Protein AF-M5PY87-F1 (afdb_monomer_lite)

Foldseek 3Di:
DPDDPLVVVLLLLLLLLLVVCLPPVQQEQDQPRHQWFALDQWWIKGFPPVNLVVSCVSRVNDSVVSVVSCQVVVQWAADDPVRHRWDFFFKDSAPPGATDTTIIIIGTQCSHQVSCVPNVVDPTGDDGHRMATAPVCQVVQCNGRPPHDGRDPSRHDYHHDGGDPDPPPPPPPPDPDDDDDDDDD

Radius of gyration: 20.57 Å; chains: 1; bounding box: 44×67×68 Å

Organism: NCBI:txid1262666

Structure (mmCIF, N/CA/C/O backbone):
data_AF-M5PY87-F1
#
_entry.id   AF-M5PY87-F1
#
loop_
_atom_site.group_PDB
_atom_site.id
_atom_site.type_symbol
_atom_site.label_atom_id
_atom_site.label_alt_id
_atom_site.label_comp_id
_atom_site.label_asym_id
_atom_site.label_entity_id
_atom_site.label_seq_id
_atom_site.pdbx_PDB_ins_code
_atom_site.Cartn_x
_atom_site.Cartn_y
_atom_site.Cartn_z
_atom_site.occupancy
_atom_site.B_iso_or_equiv
_atom_site.auth_seq_id
_atom_site.auth_comp_id
_atom_site.auth_asym_id
_atom_site.auth_atom_id
_atom_site.pdbx_PDB_model_num
ATOM 1 N N . MET A 1 1 ? -0.964 18.762 22.350 1.00 43.84 1 MET A N 1
ATOM 2 C CA . MET A 1 1 ? -1.602 17.864 21.366 1.00 43.84 1 MET A CA 1
ATOM 3 C C . MET A 1 1 ? -1.927 16.570 22.094 1.00 43.84 1 MET A C 1
ATOM 5 O O . MET A 1 1 ? -1.008 16.054 22.725 1.00 43.84 1 MET A O 1
ATOM 9 N N . PRO A 1 2 ? -3.182 16.091 22.115 1.00 52.34 2 PRO A N 1
ATOM 10 C CA . PRO A 1 2 ? -3.462 14.752 22.627 1.00 52.34 2 PRO A CA 1
ATOM 11 C C . PRO A 1 2 ? -2.643 13.735 21.821 1.00 52.34 2 PRO A C 1
ATOM 13 O O . PRO A 1 2 ? -2.451 13.905 20.617 1.00 52.34 2 PRO A O 1
ATOM 16 N N . LEU A 1 3 ? -2.091 12.732 22.501 1.00 67.25 3 LEU A N 1
ATOM 17 C CA . LEU A 1 3 ? -1.321 11.671 21.862 1.00 67.25 3 LEU A CA 1
ATOM 18 C C . LEU A 1 3 ? -2.302 10.854 21.008 1.00 67.25 3 L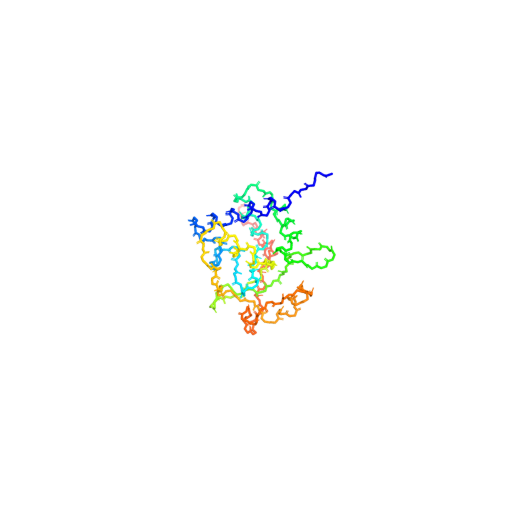EU A C 1
ATOM 20 O O . LEU A 1 3 ? -3.152 10.158 21.560 1.00 67.25 3 LEU A O 1
ATOM 24 N N . ASN A 1 4 ? -2.249 10.987 19.681 1.00 75.75 4 ASN A N 1
ATOM 25 C CA . ASN A 1 4 ? -3.074 10.158 18.806 1.00 75.75 4 ASN A CA 1
ATOM 26 C C . ASN A 1 4 ? -2.667 8.693 18.988 1.00 75.75 4 ASN A C 1
ATOM 28 O O . ASN A 1 4 ? -1.494 8.344 18.833 1.00 75.75 4 ASN A O 1
ATOM 32 N N . ASP A 1 5 ? -3.637 7.836 19.299 1.00 89.00 5 ASP A N 1
ATOM 33 C CA . ASP A 1 5 ? -3.420 6.395 19.328 1.00 89.00 5 ASP A CA 1
ATOM 34 C C . ASP A 1 5 ? -3.399 5.857 17.893 1.00 89.00 5 ASP A C 1
ATOM 36 O O . ASP A 1 5 ? -4.410 5.433 17.324 1.00 89.00 5 ASP A O 1
ATOM 40 N N . TYR A 1 6 ? -2.214 5.909 17.286 1.00 90.06 6 TYR A N 1
ATOM 41 C CA . TYR A 1 6 ? -1.989 5.398 15.938 1.00 90.06 6 TYR A CA 1
ATOM 42 C C . TYR A 1 6 ? -2.236 3.893 15.823 1.00 90.06 6 TYR A C 1
ATOM 44 O O . TYR A 1 6 ? -2.527 3.427 14.725 1.00 90.06 6 TYR A O 1
ATOM 52 N N . SER A 1 7 ? -2.172 3.138 16.923 1.00 89.75 7 SER A N 1
ATOM 53 C CA . SER A 1 7 ? -2.449 1.699 16.907 1.00 89.75 7 SER A CA 1
ATOM 54 C C . SER A 1 7 ? -3.944 1.450 16.728 1.00 89.75 7 SER A C 1
ATOM 56 O O . SER A 1 7 ? -4.335 0.679 15.853 1.00 89.75 7 SER A O 1
ATOM 58 N N . ALA A 1 8 ? -4.785 2.171 17.476 1.00 92.88 8 ALA A N 1
ATOM 59 C CA . ALA A 1 8 ? -6.239 2.100 17.331 1.00 92.88 8 ALA A CA 1
ATOM 60 C C . ALA A 1 8 ? -6.712 2.591 15.950 1.00 92.88 8 ALA A C 1
ATOM 62 O O . ALA A 1 8 ? -7.605 1.995 15.340 1.00 92.88 8 ALA A O 1
ATOM 63 N N . LEU A 1 9 ? -6.094 3.656 15.421 1.00 94.62 9 LEU A N 1
ATOM 64 C CA . LEU A 1 9 ? -6.374 4.131 14.062 1.00 94.62 9 LEU A CA 1
ATOM 65 C C . LEU A 1 9 ? -5.973 3.093 13.012 1.00 94.62 9 LEU A C 1
ATOM 67 O O . LEU A 1 9 ? -6.762 2.804 12.112 1.00 94.62 9 LEU A O 1
ATOM 71 N N . LEU A 1 10 ? -4.784 2.499 13.142 1.00 95.12 10 LEU A N 1
ATOM 72 C CA . LEU A 1 10 ? -4.315 1.464 12.227 1.00 95.12 10 LEU A CA 1
ATOM 73 C C . LEU A 1 10 ? -5.256 0.257 12.225 1.00 95.12 10 LEU A C 1
ATOM 75 O O . LEU A 1 10 ? -5.630 -0.224 11.157 1.00 95.12 10 LEU A O 1
ATOM 79 N N . GLU A 1 11 ? -5.697 -0.188 13.401 1.00 95.12 11 GLU A N 1
ATOM 80 C CA . GLU A 1 11 ? -6.642 -1.295 13.530 1.00 95.12 11 GLU A CA 1
ATOM 81 C C . GLU A 1 11 ? -7.974 -0.990 12.830 1.00 95.12 11 GLU A C 1
ATOM 83 O O . GLU A 1 11 ? -8.498 -1.816 12.075 1.00 95.12 11 GLU A O 1
ATOM 88 N N . ARG A 1 12 ? -8.507 0.224 13.018 1.00 95.69 12 ARG A N 1
ATOM 89 C CA . ARG A 1 12 ? -9.733 0.679 12.348 1.00 95.69 12 ARG A CA 1
ATOM 90 C C . ARG A 1 12 ? -9.576 0.700 10.827 1.00 95.69 12 ARG A C 1
ATOM 92 O O . ARG A 1 12 ? -10.489 0.259 10.128 1.00 95.69 12 ARG A O 1
ATOM 99 N N . LEU A 1 13 ? -8.429 1.156 10.317 1.00 96.06 13 LEU A N 1
ATOM 100 C CA . LEU A 1 13 ? -8.121 1.135 8.883 1.00 96.06 13 LEU A CA 1
ATOM 101 C C . LEU A 1 13 ? -8.061 -0.298 8.341 1.00 96.06 13 LEU A C 1
ATOM 103 O O . LEU A 1 13 ? -8.650 -0.580 7.299 1.00 96.06 13 LEU A O 1
ATOM 107 N N . GLN A 1 14 ? -7.410 -1.218 9.057 1.00 95.94 14 GLN A N 1
ATOM 108 C CA . GLN A 1 14 ? -7.329 -2.625 8.658 1.00 95.94 14 GLN A CA 1
ATOM 109 C C . GLN A 1 14 ? -8.707 -3.296 8.616 1.00 95.94 14 GLN A C 1
ATOM 111 O O . GLN A 1 14 ? -9.023 -3.993 7.651 1.00 95.94 14 GLN A O 1
ATOM 116 N N . ARG A 1 15 ? -9.553 -3.061 9.625 1.00 95.69 15 ARG A N 1
ATOM 117 C CA . ARG A 1 15 ? -10.925 -3.594 9.656 1.00 95.69 15 ARG A CA 1
ATOM 118 C C . ARG A 1 15 ? -11.759 -3.078 8.484 1.00 95.69 15 ARG A C 1
ATOM 120 O O . ARG A 1 15 ? -12.415 -3.870 7.812 1.00 95.69 15 ARG A O 1
ATOM 127 N N . ALA A 1 16 ? -11.708 -1.773 8.217 1.00 94.19 16 ALA A N 1
ATOM 128 C CA . ALA A 1 16 ? -12.454 -1.164 7.119 1.00 94.19 16 ALA A CA 1
ATOM 129 C C . ALA A 1 16 ? -11.986 -1.671 5.749 1.00 94.19 16 ALA A C 1
ATOM 131 O O . ALA A 1 16 ? -12.813 -1.999 4.902 1.00 94.19 16 ALA A O 1
ATOM 132 N N . LEU A 1 17 ? -10.671 -1.810 5.557 1.00 94.50 17 LEU A N 1
ATOM 133 C CA . LEU A 1 17 ? -10.091 -2.389 4.347 1.00 94.50 17 LEU A CA 1
ATOM 134 C C . LEU A 1 17 ? -10.585 -3.821 4.115 1.00 94.50 17 LEU A C 1
ATOM 136 O O . LEU A 1 17 ? -10.977 -4.160 2.999 1.00 94.50 17 LEU A O 1
ATOM 140 N N . ALA A 1 18 ? -10.583 -4.657 5.156 1.00 93.38 18 ALA A N 1
ATOM 141 C CA . ALA A 1 18 ? -11.038 -6.038 5.043 1.00 93.38 18 ALA A CA 1
ATOM 142 C C . ALA A 1 18 ? -12.535 -6.133 4.720 1.00 93.38 18 ALA A C 1
ATOM 144 O O . ALA A 1 18 ? -12.914 -6.892 3.831 1.00 93.38 18 ALA A O 1
ATOM 145 N N . LEU A 1 19 ? -13.363 -5.319 5.383 1.00 92.00 19 LEU A N 1
ATOM 146 C CA . LEU A 1 19 ? -14.801 -5.241 5.125 1.00 92.00 19 LEU A CA 1
ATOM 147 C C . LEU A 1 19 ? -15.094 -4.799 3.683 1.00 92.00 19 LEU A C 1
ATOM 149 O O . LEU A 1 19 ? -15.888 -5.429 2.992 1.00 92.00 19 LEU A O 1
ATOM 153 N N . ALA A 1 20 ? -14.439 -3.735 3.214 1.00 90.25 20 ALA A N 1
ATOM 154 C CA . ALA A 1 20 ? -14.632 -3.221 1.859 1.00 90.25 20 ALA A CA 1
ATOM 155 C C . ALA A 1 20 ? -14.205 -4.240 0.795 1.00 90.25 20 ALA A C 1
ATOM 157 O O . ALA A 1 20 ? -14.865 -4.400 -0.234 1.00 90.25 20 ALA A O 1
ATOM 158 N N . PHE A 1 21 ? -13.113 -4.962 1.056 1.00 90.06 21 PHE A N 1
ATOM 159 C CA . PHE A 1 21 ? -12.670 -6.030 0.174 1.00 90.06 21 PHE A CA 1
ATOM 160 C C . PHE A 1 21 ? -13.683 -7.182 0.106 1.00 90.06 21 PHE A C 1
ATOM 162 O 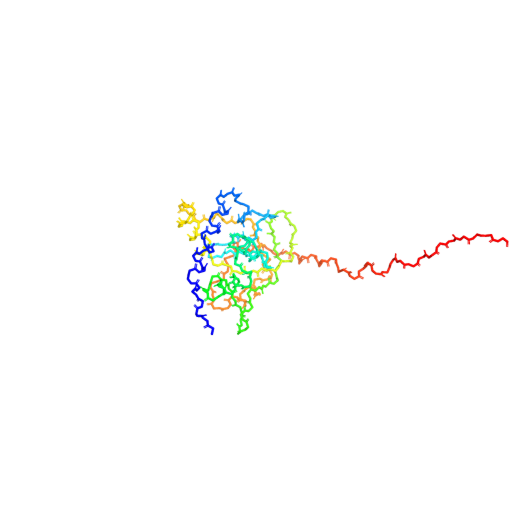O . PHE A 1 21 ? -13.931 -7.683 -0.987 1.00 90.06 21 PHE A O 1
ATOM 169 N N . ASP A 1 22 ? -14.281 -7.579 1.229 1.00 88.00 22 ASP A N 1
ATOM 170 C CA . ASP A 1 22 ? -15.299 -8.638 1.265 1.00 88.00 22 ASP A CA 1
ATOM 171 C C . ASP A 1 22 ? -16.587 -8.233 0.523 1.00 88.00 22 ASP A C 1
ATOM 173 O O . ASP A 1 22 ? -17.190 -9.040 -0.180 1.00 88.00 22 ASP A O 1
ATOM 177 N N . GLN A 1 23 ? -16.970 -6.954 0.602 1.00 86.12 23 GLN A N 1
ATOM 178 C CA . GLN A 1 23 ? -18.196 -6.442 -0.020 1.00 86.12 23 GLN A CA 1
ATOM 179 C C . GLN A 1 23 ? -18.129 -6.333 -1.550 1.00 86.12 23 GLN A C 1
ATOM 181 O O . GLN A 1 23 ? -19.086 -6.706 -2.225 1.00 86.12 23 GLN A O 1
ATOM 186 N N . SER A 1 24 ? -17.043 -5.792 -2.115 1.00 78.81 24 SER A N 1
ATOM 187 C CA . SER A 1 24 ? -16.952 -5.538 -3.568 1.00 78.81 24 SER A CA 1
ATOM 188 C C . SER A 1 24 ? -15.744 -6.191 -4.236 1.00 78.81 24 SER A C 1
ATOM 190 O O . SER A 1 24 ? -15.762 -6.491 -5.436 1.00 78.81 24 SER A O 1
ATOM 192 N N . GLY A 1 25 ? -14.662 -6.402 -3.483 1.00 74.44 25 GLY A N 1
ATOM 193 C CA . GLY A 1 25 ? -13.364 -6.825 -4.003 1.00 74.44 25 GLY A CA 1
ATOM 194 C C . GLY A 1 25 ? -12.741 -5.845 -5.005 1.00 74.44 25 GLY A C 1
ATOM 195 O O . GLY A 1 25 ? -11.746 -6.190 -5.637 1.00 74.44 25 GLY A O 1
ATOM 196 N N . GLU A 1 26 ? -13.316 -4.653 -5.191 1.00 76.62 26 GLU A N 1
ATOM 197 C CA . GLU A 1 26 ? -12.839 -3.648 -6.151 1.00 76.62 26 GLU A CA 1
ATOM 198 C C . GLU A 1 26 ? -11.730 -2.776 -5.581 1.00 76.62 26 GLU A C 1
ATOM 200 O O . GLU A 1 26 ? -10.953 -2.204 -6.340 1.00 76.62 26 GLU A O 1
ATOM 205 N N . PHE A 1 27 ? -11.607 -2.734 -4.257 1.00 81.88 27 PHE A N 1
ATOM 206 C CA . PHE A 1 27 ? -10.651 -1.886 -3.559 1.00 81.88 27 PHE A CA 1
ATOM 207 C C . PHE A 1 27 ? -9.183 -2.320 -3.754 1.00 81.88 27 PHE A C 1
ATOM 209 O O . PHE A 1 27 ? -8.286 -1.479 -3.775 1.00 81.88 27 PHE A O 1
ATOM 216 N N . LEU A 1 28 ? -8.922 -3.621 -3.961 1.00 88.56 28 LEU A N 1
ATOM 217 C CA . LEU A 1 28 ? -7.570 -4.190 -4.049 1.00 88.56 28 LEU A CA 1
ATOM 218 C C . LEU A 1 28 ? -7.395 -5.105 -5.270 1.00 88.56 28 LEU A C 1
ATOM 220 O O . LEU A 1 28 ? -8.246 -5.941 -5.563 1.00 88.56 28 LEU A O 1
ATOM 224 N N . ASN A 1 29 ? -6.223 -5.031 -5.905 1.00 86.25 29 ASN A N 1
ATOM 225 C CA . ASN A 1 29 ? -5.723 -5.969 -6.921 1.00 86.25 29 ASN A CA 1
ATOM 226 C C . ASN A 1 29 ? -6.558 -6.140 -8.205 1.00 86.25 29 ASN A C 1
ATOM 228 O O . ASN A 1 29 ? -6.291 -7.077 -8.959 1.00 86.25 29 ASN A O 1
ATOM 232 N N . ARG A 1 30 ? -7.497 -5.242 -8.523 1.00 84.69 30 ARG A N 1
ATOM 233 C CA . ARG A 1 30 ? -8.178 -5.192 -9.830 1.00 84.69 30 ARG A CA 1
ATOM 234 C C . ARG A 1 30 ? -7.651 -4.046 -10.695 1.00 84.69 30 ARG A C 1
ATOM 236 O O . ARG A 1 30 ? -7.986 -2.883 -10.450 1.00 84.69 30 ARG A O 1
ATOM 243 N N . PRO A 1 31 ? -6.809 -4.334 -11.705 1.00 77.12 31 PRO A N 1
ATOM 244 C CA . PRO A 1 31 ? -6.319 -3.325 -12.634 1.00 77.12 31 PRO A CA 1
ATOM 245 C C . PRO A 1 31 ? -7.421 -2.442 -13.217 1.00 77.12 31 PRO A C 1
ATOM 247 O O . PRO A 1 31 ? -8.398 -2.940 -13.765 1.00 77.12 31 PRO A O 1
ATOM 250 N N . GLY A 1 32 ? -7.234 -1.124 -13.136 1.00 74.25 32 GLY A N 1
ATOM 251 C CA . GLY A 1 32 ? -8.165 -0.142 -13.696 1.00 74.25 32 GLY A CA 1
ATOM 252 C C . GLY A 1 32 ? -9.331 0.260 -12.786 1.00 74.25 32 GLY A C 1
ATOM 253 O O . GLY A 1 32 ? -9.974 1.255 -13.103 1.00 74.25 32 GLY A O 1
ATOM 254 N N . SER A 1 33 ? -9.568 -0.438 -11.669 1.00 79.38 33 SER A N 1
ATOM 255 C CA . SER A 1 33 ? -10.604 -0.073 -10.684 1.00 79.38 33 SER A CA 1
ATOM 256 C C . SER A 1 33 ? -10.077 0.075 -9.254 1.00 79.38 33 SER A C 1
ATOM 258 O O . SER A 1 33 ? -10.612 0.874 -8.498 1.00 79.38 33 SER A O 1
ATOM 260 N N . SER A 1 34 ? -9.034 -0.670 -8.872 1.00 89.00 34 SER A N 1
ATOM 261 C CA . SER A 1 34 ? -8.457 -0.602 -7.525 1.00 89.00 34 SER A CA 1
ATOM 262 C C . SER A 1 34 ? -7.488 0.560 -7.345 1.00 89.00 34 SER A C 1
ATOM 264 O O . SER A 1 34 ? -6.823 0.991 -8.288 1.00 89.00 34 SER A O 1
ATOM 266 N N . SER A 1 35 ? -7.338 1.001 -6.098 1.00 91.75 35 SER A N 1
ATOM 267 C CA . SER A 1 35 ? -6.358 2.012 -5.700 1.00 91.75 35 SER A CA 1
ATOM 268 C C . SER A 1 35 ? -5.080 1.421 -5.096 1.00 91.75 35 SER A C 1
ATOM 270 O O . SER A 1 35 ? -4.108 2.154 -4.924 1.00 91.75 35 SER A O 1
ATOM 272 N N . ALA A 1 36 ? -5.018 0.106 -4.845 1.00 94.38 36 ALA A N 1
ATOM 273 C CA . ALA A 1 36 ? -3.783 -0.580 -4.461 1.00 94.38 36 ALA A CA 1
ATOM 274 C C . ALA A 1 36 ? -3.609 -1.959 -5.119 1.00 94.38 36 ALA A C 1
ATOM 276 O O . ALA A 1 36 ? -4.566 -2.719 -5.296 1.00 94.38 36 ALA A O 1
ATOM 277 N N . PHE A 1 37 ? -2.358 -2.290 -5.450 1.00 94.50 37 PHE A N 1
ATOM 278 C CA . PHE A 1 37 ? -1.987 -3.486 -6.208 1.00 94.50 37 PHE A CA 1
ATOM 279 C C . PHE A 1 37 ? -0.796 -4.201 -5.596 1.00 94.50 37 PHE A C 1
ATOM 281 O O . PHE A 1 37 ? 0.267 -3.611 -5.442 1.00 94.50 37 PHE A O 1
ATOM 288 N N . LYS A 1 38 ? -0.921 -5.494 -5.320 1.00 94.62 38 LYS A N 1
ATOM 289 C CA . LYS A 1 38 ? 0.204 -6.311 -4.880 1.00 94.62 38 LYS A CA 1
ATOM 290 C C . LYS A 1 38 ? 1.188 -6.489 -6.027 1.00 94.62 38 LYS A C 1
ATOM 292 O O . LYS A 1 38 ? 0.816 -7.043 -7.066 1.00 94.62 38 LYS A O 1
ATOM 297 N N . ILE A 1 39 ? 2.417 -6.026 -5.838 1.00 92.31 39 ILE A N 1
ATOM 298 C CA . ILE A 1 39 ? 3.470 -6.094 -6.861 1.00 92.31 39 ILE A CA 1
ATOM 299 C C . ILE A 1 39 ? 4.490 -7.191 -6.550 1.00 92.31 39 ILE A C 1
ATOM 301 O O . ILE A 1 39 ? 4.977 -7.843 -7.469 1.00 92.31 39 ILE A O 1
ATOM 305 N N . ASP A 1 40 ? 4.721 -7.478 -5.269 1.00 91.12 40 ASP A N 1
ATOM 306 C CA . ASP A 1 40 ? 5.572 -8.570 -4.794 1.00 91.12 40 ASP A CA 1
ATOM 307 C C . ASP A 1 40 ? 5.081 -9.091 -3.421 1.00 91.12 40 ASP A C 1
ATOM 309 O O . ASP A 1 40 ? 4.017 -8.675 -2.946 1.00 91.12 40 ASP A O 1
ATOM 313 N N . PRO A 1 41 ? 5.769 -10.067 -2.798 1.00 90.00 41 PRO A N 1
ATOM 314 C CA . PRO A 1 41 ? 5.379 -10.578 -1.486 1.00 90.00 41 PRO A CA 1
ATOM 315 C C . PRO A 1 41 ? 5.403 -9.553 -0.343 1.00 90.00 41 PRO A C 1
ATOM 317 O O . PRO A 1 41 ? 4.654 -9.745 0.614 1.00 90.00 41 PRO A O 1
ATOM 320 N N . ASP A 1 42 ? 6.205 -8.491 -0.445 1.00 91.25 42 ASP A N 1
ATOM 321 C CA . ASP A 1 42 ? 6.488 -7.542 0.638 1.00 91.25 42 ASP A CA 1
ATOM 322 C C . ASP A 1 42 ? 5.764 -6.198 0.460 1.00 91.25 42 ASP A C 1
ATOM 324 O O . ASP A 1 42 ? 5.548 -5.472 1.434 1.00 91.25 42 ASP A O 1
ATOM 328 N N . PHE A 1 43 ? 5.325 -5.876 -0.760 1.00 93.69 43 PHE A N 1
ATOM 329 C CA . PHE A 1 43 ? 4.790 -4.574 -1.127 1.00 93.69 43 PHE A CA 1
ATOM 330 C C . PHE A 1 43 ? 3.516 -4.622 -1.972 1.00 93.69 43 PHE A C 1
ATOM 332 O O . PHE A 1 43 ? 3.340 -5.391 -2.925 1.00 93.69 43 PHE A O 1
ATOM 339 N N . TYR A 1 44 ? 2.659 -3.655 -1.661 1.00 95.62 44 TYR A N 1
ATOM 340 C CA . TYR A 1 44 ? 1.612 -3.147 -2.525 1.00 95.62 44 TYR A CA 1
ATOM 341 C C . TYR A 1 44 ? 2.022 -1.778 -3.072 1.00 95.62 44 TYR A C 1
ATOM 343 O O . TYR A 1 44 ? 2.611 -0.952 -2.376 1.00 95.62 44 TYR A O 1
ATOM 351 N N . LEU A 1 45 ? 1.659 -1.522 -4.321 1.00 95.12 45 LEU A N 1
ATOM 352 C CA . LEU A 1 45 ? 1.709 -0.215 -4.949 1.00 95.12 45 LEU A CA 1
ATOM 353 C C . LEU A 1 45 ? 0.361 0.476 -4.736 1.00 95.12 45 LEU A C 1
ATOM 355 O O . LEU A 1 45 ? -0.644 0.030 -5.289 1.00 95.12 45 LEU A O 1
ATOM 359 N N . ALA A 1 46 ? 0.336 1.539 -3.939 1.00 96.25 46 ALA A N 1
ATOM 360 C CA . ALA A 1 46 ? -0.854 2.349 -3.693 1.00 96.25 46 ALA A CA 1
ATOM 361 C C . ALA A 1 46 ? -0.839 3.592 -4.589 1.00 96.25 46 ALA A C 1
ATOM 363 O O . ALA A 1 46 ? 0.174 4.286 -4.652 1.00 96.25 46 ALA A O 1
ATOM 364 N N . ILE A 1 47 ? -1.945 3.896 -5.266 1.00 95.00 47 ILE A N 1
ATOM 365 C CA . ILE A 1 47 ? -2.119 5.145 -6.015 1.00 95.00 47 ILE A CA 1
ATOM 366 C C . ILE A 1 47 ? -2.454 6.251 -5.013 1.00 95.00 47 ILE A C 1
ATOM 368 O O . ILE A 1 47 ? -3.450 6.160 -4.299 1.00 95.00 47 ILE A O 1
ATOM 372 N N . LEU A 1 48 ? -1.636 7.300 -4.964 1.00 94.44 48 LEU A N 1
ATOM 373 C CA . LEU A 1 48 ? -1.815 8.428 -4.048 1.00 94.44 48 LEU A CA 1
ATOM 374 C C . LEU A 1 48 ? -2.266 9.683 -4.815 1.00 94.44 48 LEU A C 1
ATOM 376 O O . LEU A 1 48 ? -1.748 9.928 -5.906 1.00 94.44 48 LEU A O 1
ATOM 380 N N . PRO A 1 49 ? -3.198 10.488 -4.265 1.00 94.50 49 PRO A N 1
ATOM 381 C CA . PRO A 1 49 ? -3.825 10.359 -2.939 1.00 94.50 49 PRO A CA 1
ATOM 382 C C . PRO A 1 49 ? -5.015 9.380 -2.866 1.00 94.50 49 PRO A C 1
ATOM 384 O O . PRO A 1 49 ? -5.452 9.069 -1.761 1.00 94.50 49 PRO A O 1
ATOM 387 N N . GLN A 1 50 ? -5.493 8.853 -4.002 1.00 94.25 50 GLN A N 1
ATOM 388 C CA . GLN A 1 50 ? -6.732 8.061 -4.113 1.00 94.25 50 GLN A CA 1
ATOM 389 C C . GLN A 1 50 ? -6.895 6.978 -3.034 1.00 94.25 50 GLN A C 1
ATOM 391 O O . GLN A 1 50 ? -7.945 6.875 -2.415 1.00 94.25 50 GLN A O 1
ATOM 396 N N . PHE A 1 51 ? -5.857 6.187 -2.759 1.00 95.38 51 PHE A N 1
ATOM 397 C CA . PHE A 1 51 ? -5.922 5.124 -1.754 1.00 95.38 51 PHE A CA 1
ATOM 398 C C . PHE A 1 51 ? -6.250 5.645 -0.343 1.00 95.38 51 PHE A C 1
ATOM 400 O O . PHE A 1 51 ? -7.006 5.017 0.399 1.00 95.38 51 PHE A O 1
ATOM 407 N N . ALA A 1 52 ? -5.689 6.796 0.038 1.00 95.88 52 ALA A N 1
ATOM 408 C CA . ALA A 1 52 ? -5.971 7.417 1.329 1.00 95.88 52 ALA A CA 1
ATOM 409 C C . ALA A 1 52 ? -7.381 8.024 1.365 1.00 95.88 52 ALA A C 1
ATOM 411 O O . ALA A 1 52 ? -8.045 7.953 2.397 1.00 95.88 52 ALA A O 1
ATOM 412 N N . GLU A 1 53 ? -7.849 8.576 0.244 1.00 95.75 53 GLU A N 1
ATOM 413 C CA . GLU A 1 53 ? -9.212 9.098 0.090 1.00 95.75 53 GLU A CA 1
ATOM 414 C C . GLU A 1 53 ? -10.262 7.986 0.189 1.00 95.75 53 GLU A C 1
ATOM 416 O O . GLU A 1 53 ? -11.258 8.139 0.893 1.00 95.75 53 GLU A O 1
ATOM 421 N N . ASP A 1 54 ? -10.009 6.835 -0.427 1.00 94.00 54 ASP A N 1
ATOM 422 C CA . ASP A 1 54 ? -10.894 5.677 -0.344 1.00 94.00 54 ASP A CA 1
ATOM 423 C C . ASP A 1 54 ? -10.975 5.136 1.096 1.00 94.00 54 ASP A C 1
ATOM 425 O O . ASP A 1 54 ? -12.062 4.897 1.620 1.00 94.00 54 ASP A O 1
ATOM 429 N N . LEU A 1 55 ? -9.835 4.983 1.787 1.00 94.12 55 LEU A N 1
ATOM 430 C CA . LEU A 1 55 ? -9.826 4.579 3.201 1.00 94.12 55 LEU A CA 1
ATOM 431 C C . LEU A 1 55 ? -10.495 5.618 4.103 1.00 94.12 55 LEU A C 1
ATOM 433 O O . LEU A 1 55 ? -11.168 5.253 5.070 1.00 94.12 55 LEU A O 1
ATOM 437 N N . SER A 1 56 ? -10.319 6.900 3.789 1.00 95.88 56 SER A N 1
ATOM 438 C CA . SER A 1 56 ? -11.006 8.002 4.457 1.00 95.88 56 SER A CA 1
ATOM 439 C C . SER A 1 56 ? -12.517 7.858 4.316 1.00 95.88 56 SER A C 1
ATOM 441 O O . SER A 1 56 ? -13.222 7.847 5.323 1.00 95.88 56 SER A O 1
ATOM 443 N N . PHE A 1 57 ? -13.015 7.612 3.102 1.00 93.75 57 PHE A N 1
ATOM 444 C CA . PHE A 1 57 ? -14.434 7.376 2.847 1.00 93.75 57 PHE A CA 1
ATOM 445 C C . PHE A 1 57 ? -14.975 6.167 3.626 1.00 93.75 57 PHE A C 1
ATOM 447 O O . PHE A 1 57 ? -16.040 6.247 4.236 1.00 93.75 57 PHE A O 1
ATOM 454 N N . LEU A 1 58 ? -14.220 5.066 3.670 1.00 92.19 58 LEU A N 1
ATOM 455 C CA . LEU A 1 58 ? -14.618 3.842 4.373 1.00 92.19 58 LEU A CA 1
ATOM 456 C C . LEU A 1 58 ? -14.624 3.987 5.900 1.00 92.19 58 LEU A C 1
ATOM 458 O O . LEU A 1 58 ? -15.393 3.315 6.586 1.00 92.19 58 LEU A O 1
ATOM 462 N N . THR A 1 59 ? -13.746 4.824 6.450 1.00 93.69 59 THR A N 1
ATOM 463 C CA . THR A 1 59 ? -13.576 4.952 7.902 1.00 93.69 59 THR A CA 1
ATOM 464 C C . THR A 1 59 ? -14.193 6.209 8.488 1.00 93.69 59 THR A C 1
ATOM 466 O O . THR A 1 59 ? -14.435 6.226 9.691 1.00 93.69 59 THR A O 1
ATOM 469 N N . GLY A 1 60 ? -14.430 7.255 7.700 1.00 94.00 60 GLY A N 1
ATOM 470 C CA . GLY A 1 60 ? -14.737 8.602 8.182 1.00 94.00 60 GLY A CA 1
ATOM 471 C C . GLY A 1 60 ? -13.545 9.321 8.834 1.00 94.00 60 GLY A C 1
ATOM 472 O O . GLY A 1 60 ? -13.754 10.272 9.585 1.00 94.00 60 GLY A O 1
ATOM 473 N N . ILE A 1 61 ? -12.311 8.851 8.619 1.00 95.12 61 ILE A N 1
ATOM 474 C CA . ILE A 1 61 ? -11.071 9.498 9.082 1.00 95.12 61 ILE A CA 1
ATOM 475 C C . ILE A 1 61 ? -10.535 10.374 7.950 1.00 95.12 61 ILE A C 1
ATOM 477 O O . ILE A 1 61 ? -10.496 9.918 6.820 1.00 95.12 61 ILE A O 1
ATOM 481 N N . LEU A 1 62 ? -10.061 11.589 8.234 1.00 95.62 62 LEU A N 1
ATOM 482 C CA . LEU A 1 62 ? -9.475 12.467 7.212 1.00 95.62 62 LEU A CA 1
ATOM 483 C C . LEU A 1 62 ? -8.309 11.793 6.465 1.00 95.62 62 LEU A C 1
ATOM 485 O O . LEU A 1 62 ? -7.475 11.124 7.079 1.00 95.62 62 LEU A O 1
ATOM 489 N N . ALA A 1 63 ? -8.221 12.000 5.148 1.00 95.44 63 ALA A N 1
ATOM 490 C CA . ALA A 1 63 ? -7.215 11.361 4.293 1.00 95.44 63 ALA A CA 1
ATOM 491 C C . ALA A 1 63 ? -5.774 11.722 4.705 1.00 95.44 63 ALA A C 1
ATOM 493 O O . ALA A 1 63 ? -4.864 10.890 4.612 1.00 95.44 63 ALA A O 1
ATOM 494 N N . GLU A 1 64 ? -5.564 12.930 5.230 1.00 94.12 64 GLU A N 1
ATOM 495 C CA . GLU A 1 64 ? -4.290 13.367 5.799 1.00 94.12 64 GLU A CA 1
ATOM 496 C C . GLU A 1 64 ? -3.926 12.529 7.028 1.00 94.12 64 GLU A C 1
ATOM 498 O O . GLU A 1 64 ? -2.803 12.040 7.125 1.00 94.12 64 GLU A O 1
ATOM 503 N N . THR A 1 65 ? -4.887 12.285 7.925 1.00 94.81 65 THR A N 1
ATOM 504 C CA . THR A 1 65 ? -4.699 11.444 9.117 1.00 94.81 65 THR A CA 1
ATOM 505 C C . THR A 1 65 ? -4.475 9.979 8.747 1.00 94.81 65 THR A C 1
ATOM 507 O O . THR A 1 65 ? -3.670 9.305 9.390 1.00 94.81 65 THR A O 1
ATOM 510 N N . VAL A 1 66 ? -5.133 9.472 7.697 1.00 96.12 66 VAL A N 1
ATOM 511 C CA . VAL A 1 66 ? -4.855 8.132 7.151 1.00 96.12 66 VAL A CA 1
ATOM 512 C C . VAL A 1 66 ? -3.404 8.048 6.683 1.00 96.12 66 VAL A C 1
ATOM 514 O O . VAL A 1 66 ? -2.669 7.152 7.099 1.00 96.12 66 VAL A O 1
ATOM 517 N N . THR A 1 67 ? -2.977 9.004 5.858 1.00 95.56 67 THR A N 1
ATOM 518 C CA . THR A 1 67 ? -1.611 9.054 5.322 1.00 95.56 67 THR A CA 1
ATOM 519 C C . THR A 1 67 ? -0.585 9.160 6.448 1.00 95.56 67 THR A C 1
ATOM 521 O O . THR A 1 67 ? 0.362 8.376 6.492 1.00 95.56 67 THR A O 1
ATOM 524 N N . GLU A 1 68 ? -0.799 10.073 7.395 1.00 94.44 68 GLU A N 1
ATOM 525 C CA . GLU A 1 68 ? 0.048 10.254 8.572 1.00 94.44 68 GLU A CA 1
ATOM 526 C C . GLU A 1 68 ? 0.142 8.968 9.401 1.00 94.44 68 GLU A C 1
ATOM 528 O O . GLU A 1 68 ? 1.246 8.534 9.731 1.00 94.44 68 GLU A O 1
ATOM 533 N N . THR A 1 69 ? -0.988 8.308 9.672 1.00 95.19 69 THR A N 1
ATOM 534 C CA . THR A 1 69 ? -1.026 7.041 10.420 1.00 95.19 69 THR A CA 1
ATOM 535 C C . THR A 1 69 ? -0.206 5.969 9.714 1.00 95.19 69 THR A C 1
ATOM 537 O O . THR A 1 69 ? 0.629 5.317 10.343 1.00 95.19 69 THR A O 1
ATOM 540 N N . LEU A 1 70 ? -0.390 5.792 8.403 1.00 95.94 70 LEU A N 1
ATOM 541 C CA . LEU A 1 70 ? 0.347 4.793 7.629 1.00 95.94 70 LEU A CA 1
ATOM 542 C C . LEU A 1 70 ? 1.852 5.093 7.584 1.00 95.94 70 LEU A C 1
ATOM 544 O O . LEU A 1 70 ? 2.659 4.169 7.672 1.00 95.94 70 LEU A O 1
ATOM 548 N N . VAL A 1 71 ? 2.242 6.366 7.496 1.00 94.56 71 VAL A N 1
ATOM 549 C CA . VAL A 1 71 ? 3.649 6.791 7.535 1.00 94.56 71 VAL A CA 1
ATOM 550 C C . VAL A 1 71 ? 4.267 6.552 8.914 1.00 94.56 71 VAL A C 1
ATOM 552 O O . VAL A 1 71 ? 5.331 5.940 9.013 1.00 94.56 71 VAL A O 1
ATOM 555 N N . LEU A 1 72 ? 3.612 7.004 9.985 1.00 93.25 72 LEU A N 1
ATOM 556 C CA . LEU A 1 72 ? 4.137 6.930 11.353 1.00 93.25 72 LEU A CA 1
ATOM 557 C C . LEU A 1 72 ? 4.229 5.501 11.881 1.00 93.25 72 LEU A C 1
ATOM 559 O O . LEU A 1 72 ? 5.137 5.189 12.647 1.00 93.25 72 LEU A O 1
ATOM 563 N N . THR A 1 73 ? 3.328 4.626 11.440 1.00 93.00 73 THR A N 1
ATOM 564 C CA . THR A 1 73 ? 3.357 3.194 11.770 1.00 93.00 73 THR A CA 1
ATOM 565 C C . THR A 1 73 ? 4.280 2.383 10.854 1.00 93.00 73 THR A C 1
ATOM 567 O O . THR A 1 73 ? 4.407 1.175 11.026 1.00 93.00 73 THR A O 1
ATOM 570 N N . GLY A 1 74 ? 4.931 3.022 9.874 1.00 92.06 74 GLY A N 1
ATOM 571 C CA . GLY A 1 74 ? 5.861 2.372 8.947 1.00 92.06 74 GLY A CA 1
ATOM 572 C C . GLY A 1 74 ? 5.200 1.529 7.852 1.00 92.06 74 GLY A C 1
ATOM 573 O O . GLY A 1 74 ? 5.908 0.887 7.075 1.00 92.06 74 GLY A O 1
ATOM 574 N N . ASN A 1 75 ? 3.869 1.553 7.750 1.00 95.19 75 ASN A N 1
ATOM 575 C CA . ASN A 1 75 ? 3.117 0.808 6.742 1.00 95.19 75 ASN A CA 1
ATOM 576 C C . ASN A 1 75 ? 3.193 1.449 5.353 1.00 95.19 75 ASN A C 1
ATOM 578 O O . ASN A 1 75 ? 3.095 0.729 4.366 1.00 95.19 75 ASN A O 1
ATOM 582 N N . LEU A 1 76 ? 3.424 2.760 5.257 1.00 95.12 76 LEU A N 1
ATOM 583 C CA . LEU A 1 76 ? 3.721 3.462 4.007 1.00 95.12 76 LEU A CA 1
ATOM 584 C C . LEU A 1 76 ? 5.190 3.899 3.989 1.00 95.12 76 LEU A C 1
ATOM 586 O O . LEU A 1 76 ? 5.690 4.500 4.943 1.00 95.12 76 LEU A O 1
ATOM 590 N N . ALA A 1 77 ? 5.904 3.575 2.912 1.00 93.38 77 ALA A N 1
ATOM 591 C CA . ALA A 1 77 ? 7.302 3.950 2.764 1.00 93.38 77 ALA A CA 1
ATOM 592 C C . ALA A 1 77 ? 7.473 5.451 2.521 1.00 93.38 77 ALA A C 1
ATOM 594 O O . ALA A 1 77 ? 6.671 6.084 1.836 1.00 93.38 77 ALA A O 1
ATOM 595 N N . THR A 1 78 ? 8.560 6.000 3.060 1.00 92.94 78 THR A N 1
ATOM 596 C CA . THR A 1 78 ? 8.882 7.422 2.962 1.00 92.94 78 THR A CA 1
ATOM 597 C C . THR A 1 78 ? 10.353 7.644 2.671 1.00 92.94 78 THR A C 1
ATOM 599 O O . THR A 1 78 ? 11.195 6.893 3.166 1.00 92.94 78 THR A O 1
ATOM 602 N N . TYR A 1 79 ? 10.650 8.736 1.975 1.00 87.62 79 TYR A N 1
ATOM 603 C CA . TYR A 1 79 ? 11.999 9.176 1.653 1.00 87.62 79 TYR A CA 1
ATOM 604 C C . TYR A 1 79 ? 12.327 10.534 2.290 1.00 87.62 79 TYR A C 1
ATOM 606 O O . TYR A 1 79 ? 11.507 11.455 2.283 1.00 87.62 79 TYR A O 1
ATOM 614 N N . GLY A 1 80 ? 13.557 10.660 2.797 1.00 84.00 80 GLY A N 1
ATOM 615 C CA . GLY A 1 80 ? 14.107 11.908 3.329 1.00 84.00 80 GLY A CA 1
ATOM 616 C C . GLY A 1 80 ? 13.508 12.375 4.669 1.00 84.00 80 GLY A C 1
ATOM 617 O O . GLY A 1 80 ? 12.583 11.755 5.201 1.00 84.00 80 GLY A O 1
ATOM 618 N N . PRO A 1 81 ? 14.032 13.481 5.234 1.00 79.88 81 PRO A N 1
ATOM 619 C CA . PRO A 1 81 ? 13.560 14.040 6.506 1.00 79.88 81 PRO A CA 1
ATOM 620 C C . PRO A 1 81 ? 12.131 14.595 6.418 1.00 79.88 81 PRO A C 1
ATOM 622 O O . PRO A 1 81 ? 11.403 14.570 7.405 1.00 79.88 81 PRO A O 1
ATOM 625 N N . GLU A 1 82 ? 11.709 15.028 5.227 1.00 85.00 82 GLU A N 1
ATOM 626 C CA . GLU A 1 82 ? 10.356 15.528 4.942 1.00 85.00 82 GLU A CA 1
ATOM 627 C C . GLU A 1 82 ? 9.306 14.411 4.827 1.00 85.00 82 GLU A C 1
ATOM 629 O O . GLU A 1 82 ? 8.121 14.692 4.680 1.00 85.00 82 GLU A O 1
ATOM 634 N N . ARG A 1 83 ? 9.725 13.138 4.909 1.00 85.44 83 ARG A N 1
ATOM 635 C CA . ARG A 1 83 ? 8.851 11.958 4.837 1.00 85.44 83 ARG A CA 1
ATOM 636 C C . ARG A 1 83 ? 7.966 11.934 3.589 1.00 85.44 83 ARG A C 1
ATOM 638 O O . ARG A 1 83 ? 6.789 11.579 3.650 1.00 85.44 83 ARG A O 1
ATOM 645 N N . ILE A 1 84 ? 8.558 12.245 2.438 1.00 88.19 84 ILE A N 1
ATOM 646 C CA . ILE A 1 84 ? 7.879 12.169 1.143 1.00 88.19 84 ILE A CA 1
ATOM 647 C C . ILE A 1 84 ? 7.424 10.722 0.931 1.00 88.19 84 ILE A C 1
ATOM 649 O O . ILE A 1 84 ? 8.252 9.817 0.862 1.00 88.19 84 ILE A O 1
ATOM 653 N N . CYS A 1 85 ? 6.114 10.499 0.839 1.00 91.69 85 CYS A N 1
ATOM 654 C CA . CYS A 1 85 ? 5.507 9.165 0.790 1.00 91.69 85 CYS A CA 1
ATOM 655 C C . CYS A 1 85 ? 5.013 8.754 -0.607 1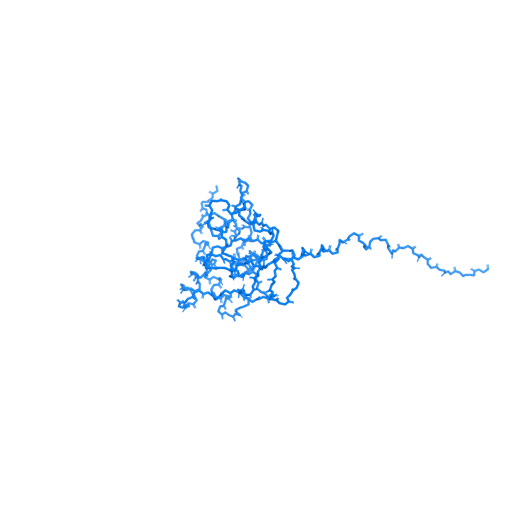.00 91.69 85 CYS A C 1
ATOM 657 O O . CYS A 1 85 ? 4.421 7.687 -0.771 1.00 91.69 85 CYS A O 1
ATOM 659 N N . SER A 1 86 ? 5.258 9.595 -1.617 1.00 93.44 86 SER A N 1
ATOM 660 C CA . SER A 1 86 ? 4.847 9.346 -2.996 1.00 93.44 86 SER A CA 1
ATOM 661 C C . SER A 1 86 ? 5.973 9.606 -3.993 1.00 93.44 86 SER A C 1
ATOM 663 O O . SER A 1 86 ? 6.812 10.484 -3.799 1.00 93.44 86 SER A O 1
ATOM 665 N N . LEU A 1 87 ? 5.969 8.837 -5.075 1.00 93.19 87 LEU A N 1
ATOM 666 C CA . LEU A 1 87 ? 6.890 8.934 -6.197 1.00 93.19 87 LEU A CA 1
ATOM 667 C C . LEU A 1 87 ? 6.088 8.844 -7.496 1.00 93.19 87 LEU A C 1
ATOM 669 O O . LEU A 1 87 ? 5.110 8.104 -7.576 1.00 93.19 87 LEU A O 1
ATOM 673 N N . ARG A 1 88 ? 6.491 9.584 -8.531 1.00 93.81 88 ARG A N 1
ATOM 674 C CA . ARG A 1 88 ? 5.869 9.471 -9.853 1.00 93.81 88 ARG A CA 1
ATOM 675 C C . ARG A 1 88 ? 6.572 8.385 -10.661 1.00 93.81 88 ARG A C 1
ATOM 677 O O . ARG A 1 88 ? 7.755 8.531 -10.959 1.00 93.81 88 ARG A O 1
ATOM 684 N N . LEU A 1 89 ? 5.848 7.327 -11.017 1.00 92.44 89 LEU A N 1
ATOM 685 C CA . LEU A 1 89 ? 6.366 6.182 -11.770 1.00 92.44 89 LEU A CA 1
ATOM 686 C C . LEU A 1 89 ? 5.493 5.878 -12.986 1.00 92.44 89 LEU A C 1
ATOM 688 O O . LEU A 1 89 ? 4.285 6.108 -12.976 1.00 92.44 89 LEU A O 1
ATOM 692 N N . ASP A 1 90 ? 6.113 5.319 -14.018 1.00 91.94 90 ASP A N 1
ATOM 693 C CA . ASP A 1 90 ? 5.425 4.737 -15.158 1.00 91.94 90 ASP A CA 1
ATOM 694 C C . ASP A 1 90 ? 4.992 3.319 -14.794 1.00 91.94 90 ASP A C 1
ATOM 696 O O . ASP A 1 90 ? 5.811 2.421 -14.572 1.00 91.94 90 ASP A O 1
ATOM 700 N N . VAL A 1 91 ? 3.677 3.139 -14.722 1.00 90.56 91 VAL A N 1
ATOM 701 C CA . VAL A 1 91 ? 3.042 1.904 -14.280 1.00 90.56 91 VAL A CA 1
ATOM 702 C C . VAL A 1 91 ? 2.250 1.304 -15.430 1.00 90.56 91 VAL A C 1
ATOM 704 O O . VAL A 1 91 ? 1.419 1.962 -16.063 1.00 90.56 91 VAL A O 1
ATOM 707 N N . LEU A 1 92 ? 2.489 0.025 -15.684 1.00 90.12 92 LEU A N 1
ATOM 708 C CA . LEU A 1 92 ? 1.694 -0.802 -16.568 1.00 90.12 92 LEU A CA 1
ATOM 709 C C . LEU A 1 92 ? 0.608 -1.492 -15.738 1.00 90.12 92 LEU A C 1
ATOM 711 O O . LEU A 1 92 ? 0.911 -2.397 -14.970 1.00 90.12 92 LEU A O 1
ATOM 715 N N . LEU A 1 93 ? -0.654 -1.085 -15.887 1.00 85.50 93 LEU A N 1
ATOM 716 C CA . LEU A 1 93 ? -1.756 -1.680 -15.115 1.00 85.50 93 LEU A CA 1
ATOM 717 C C . LEU A 1 93 ? -2.159 -3.078 -15.620 1.00 85.50 93 LEU A C 1
ATOM 719 O O . LEU A 1 93 ? -2.666 -3.885 -14.854 1.00 85.50 93 LEU A O 1
ATOM 723 N N . SER A 1 94 ? -1.927 -3.379 -16.898 1.00 81.12 94 SER A N 1
ATOM 724 C CA . SER A 1 94 ? -2.219 -4.678 -17.517 1.00 81.12 94 SER A CA 1
ATOM 725 C C . SER A 1 94 ? -1.140 -5.017 -18.537 1.00 81.12 94 SER A C 1
ATOM 727 O O . SER A 1 94 ? -0.628 -4.114 -19.193 1.00 81.12 94 SER A O 1
ATOM 729 N N . ARG A 1 95 ? -0.832 -6.306 -18.729 1.00 72.25 95 ARG A N 1
ATOM 730 C CA . ARG A 1 95 ? 0.235 -6.786 -19.631 1.00 72.25 95 ARG A CA 1
ATOM 731 C C . ARG A 1 95 ? 0.163 -6.237 -21.060 1.00 72.25 95 ARG A C 1
ATOM 733 O O . ARG A 1 95 ? 1.198 -6.105 -21.700 1.00 72.25 95 ARG A O 1
ATOM 740 N N . SER A 1 96 ? -1.034 -5.923 -21.553 1.00 68.75 96 SER A N 1
ATOM 741 C CA . SER A 1 96 ? -1.266 -5.366 -22.894 1.00 68.75 96 SER A CA 1
ATOM 742 C C . SER A 1 96 ? -1.554 -3.858 -22.898 1.00 68.75 96 SER A C 1
ATOM 744 O O . SER A 1 96 ? -1.943 -3.304 -23.924 1.00 68.75 96 SER A O 1
ATOM 746 N N . GLY A 1 97 ? -1.439 -3.194 -21.748 1.00 75.81 97 GLY A N 1
ATOM 747 C CA . GLY A 1 97 ? -1.728 -1.774 -21.592 1.00 75.81 97 GLY A CA 1
ATOM 748 C C . GLY A 1 97 ? -0.593 -0.866 -22.066 1.00 75.81 97 GLY A C 1
ATOM 749 O O . GLY A 1 97 ? 0.527 -1.294 -22.328 1.00 75.81 97 GLY A O 1
ATOM 750 N N . SER A 1 98 ? -0.876 0.433 -22.129 1.00 82.44 98 SER A N 1
ATOM 751 C CA . SER A 1 98 ? 0.161 1.460 -22.233 1.00 82.44 98 SER A CA 1
ATOM 752 C C . SER A 1 98 ? 0.651 1.855 -20.834 1.00 82.44 98 SER A C 1
ATOM 754 O O . SER A 1 98 ? -0.199 2.016 -19.948 1.00 82.44 98 SER A O 1
ATOM 756 N N . PRO A 1 99 ? 1.956 2.110 -20.630 1.00 86.69 99 PRO A N 1
ATOM 757 C CA . PRO A 1 99 ? 2.447 2.732 -19.404 1.00 86.69 99 PRO A CA 1
ATOM 758 C C . PRO A 1 99 ? 1.711 4.042 -19.117 1.00 86.69 99 PRO A C 1
ATOM 760 O O . PRO A 1 99 ? 1.427 4.819 -20.037 1.00 86.69 99 PRO A O 1
ATOM 763 N N . ARG A 1 100 ? 1.391 4.289 -17.846 1.00 88.38 100 ARG A N 1
ATOM 764 C CA . ARG A 1 100 ? 0.788 5.544 -17.385 1.00 88.38 100 ARG A CA 1
ATOM 765 C C . ARG A 1 100 ? 1.617 6.138 -16.252 1.00 88.38 100 ARG A C 1
ATOM 767 O O . ARG A 1 100 ? 1.986 5.389 -15.348 1.00 88.38 100 ARG A O 1
ATOM 774 N N . PRO A 1 101 ? 1.864 7.458 -16.257 1.00 91.56 101 PRO A N 1
ATOM 775 C CA . PRO A 1 101 ? 2.596 8.094 -15.180 1.00 91.56 101 PRO A CA 1
ATOM 776 C C . PRO A 1 101 ? 1.642 8.287 -13.997 1.00 91.56 101 PRO A C 1
ATOM 778 O O . PRO A 1 101 ? 0.732 9.116 -14.066 1.00 91.56 101 PRO A O 1
ATOM 781 N N . LEU A 1 102 ? 1.843 7.529 -12.923 1.00 92.50 102 LEU A N 1
ATOM 782 C CA . LEU A 1 102 ? 1.026 7.559 -11.710 1.00 92.50 102 LEU A CA 1
ATOM 783 C C . LEU A 1 102 ? 1.843 8.057 -10.520 1.00 92.50 102 LEU A C 1
ATOM 785 O O . LEU A 1 102 ? 3.039 7.788 -10.415 1.00 92.50 102 LEU A O 1
ATOM 789 N N . GLN A 1 103 ? 1.184 8.775 -9.615 1.00 95.06 103 GLN A N 1
ATOM 790 C CA . GLN A 1 103 ? 1.734 9.091 -8.304 1.00 95.06 103 GLN A CA 1
ATOM 791 C C . GLN A 1 103 ? 1.429 7.923 -7.367 1.00 95.06 103 GLN A C 1
ATOM 793 O O . GLN A 1 103 ? 0.269 7.569 -7.158 1.00 95.06 103 GLN A O 1
ATOM 798 N N . VAL A 1 104 ? 2.478 7.280 -6.861 1.00 95.62 104 VAL A N 1
ATOM 799 C CA . VAL A 1 104 ? 2.369 6.007 -6.148 1.00 95.62 104 VAL A CA 1
ATOM 800 C C . VAL A 1 104 ? 3.181 5.999 -4.862 1.00 95.62 104 VAL A C 1
ATOM 802 O O . VAL A 1 104 ? 4.217 6.653 -4.771 1.00 95.62 104 VAL A O 1
ATOM 805 N N . GLY A 1 105 ? 2.713 5.243 -3.876 1.00 95.69 105 GLY A N 1
ATOM 806 C CA . GLY A 1 105 ? 3.427 4.929 -2.643 1.00 95.69 105 GLY A CA 1
ATOM 807 C C . GLY A 1 105 ? 3.624 3.421 -2.483 1.00 95.69 105 GLY A C 1
ATOM 808 O O . GLY A 1 105 ? 2.876 2.621 -3.051 1.00 95.69 105 GLY A O 1
ATOM 809 N N . PHE A 1 106 ? 4.631 3.030 -1.702 1.00 95.69 106 PHE A N 1
ATOM 810 C CA . PHE A 1 106 ? 4.915 1.627 -1.390 1.00 95.69 106 PHE A CA 1
ATOM 811 C C . PHE A 1 106 ? 4.343 1.275 -0.020 1.00 95.69 106 PHE A C 1
ATOM 813 O O . PHE A 1 106 ? 4.848 1.722 1.011 1.00 95.69 106 PHE A O 1
ATOM 820 N N . LEU A 1 107 ? 3.277 0.484 -0.025 1.00 95.69 107 LEU A N 1
ATOM 821 C CA . LEU A 1 107 ? 2.553 0.031 1.154 1.00 95.69 107 LEU A CA 1
ATOM 822 C C . LEU A 1 107 ? 3.042 -1.368 1.550 1.00 95.69 107 LEU A C 1
ATOM 824 O O . LEU A 1 107 ? 3.191 -2.235 0.693 1.00 95.69 107 LEU A O 1
ATOM 828 N N . GLN A 1 108 ? 3.280 -1.609 2.836 1.00 95.19 108 GLN A N 1
ATOM 829 C CA . GLN A 1 108 ? 3.711 -2.913 3.342 1.00 95.19 108 GLN A CA 1
ATOM 830 C C . GLN A 1 108 ? 2.625 -3.968 3.110 1.00 95.19 108 GLN A C 1
ATOM 832 O O . GLN A 1 108 ? 1.476 -3.793 3.525 1.00 95.19 108 GLN A O 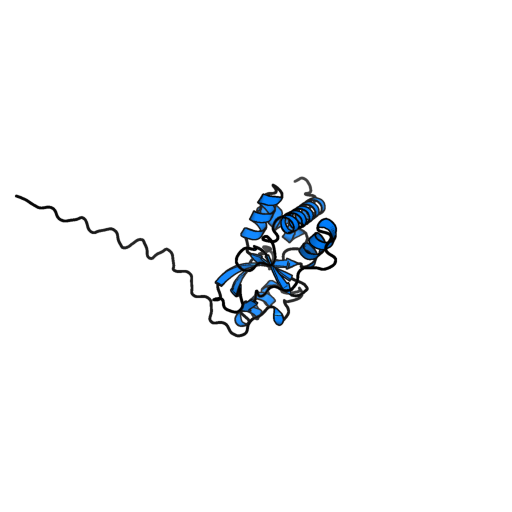1
ATOM 837 N N . ALA A 1 109 ? 2.986 -5.105 2.515 1.00 94.25 109 ALA A N 1
ATOM 838 C CA . ALA A 1 109 ? 2.056 -6.213 2.317 1.00 94.25 109 ALA A CA 1
ATOM 839 C C . ALA A 1 109 ? 1.511 -6.743 3.645 1.00 94.25 109 ALA A C 1
ATOM 841 O O . ALA A 1 109 ? 0.347 -7.128 3.705 1.00 94.25 109 ALA A O 1
ATOM 842 N N . GLY A 1 110 ? 2.298 -6.680 4.726 1.00 93.50 110 GLY A N 1
ATOM 843 C CA . GLY A 1 110 ? 1.851 -7.043 6.072 1.00 93.50 110 GLY A CA 1
ATOM 844 C C . GLY A 1 110 ? 0.621 -6.263 6.548 1.00 93.50 110 GLY A C 1
ATOM 845 O O . GLY A 1 110 ? -0.240 -6.844 7.204 1.00 93.50 110 GLY A O 1
ATOM 846 N N . PHE A 1 111 ? 0.479 -4.990 6.160 1.00 95.31 111 PHE A N 1
ATOM 847 C CA . PHE A 1 111 ? -0.699 -4.187 6.492 1.00 95.31 111 PHE A CA 1
ATOM 848 C C . PHE A 1 111 ? -1.966 -4.747 5.835 1.00 95.31 111 PHE A C 1
ATOM 850 O O . PHE A 1 111 ? -2.955 -5.000 6.522 1.00 95.31 111 PHE A O 1
ATOM 857 N N . VAL A 1 112 ? -1.912 -4.971 4.517 1.00 94.81 112 VAL A N 1
ATOM 858 C CA . VAL A 1 112 ? -3.056 -5.404 3.698 1.00 94.81 112 VAL A CA 1
ATOM 859 C C . VAL A 1 112 ? -3.352 -6.886 3.904 1.00 94.81 112 VAL A C 1
ATOM 861 O O . VAL A 1 112 ? -4.460 -7.262 4.276 1.00 94.81 112 VAL A O 1
ATOM 864 N N . ASP A 1 113 ? -2.357 -7.748 3.703 1.00 94.69 113 ASP A N 1
ATOM 865 C CA . ASP A 1 113 ? -2.523 -9.192 3.841 1.00 94.69 113 ASP A CA 1
ATOM 866 C C . ASP A 1 113 ? -2.833 -9.573 5.294 1.00 94.69 113 ASP A C 1
ATOM 868 O O . ASP A 1 113 ? -3.601 -10.505 5.527 1.00 94.69 113 ASP A O 1
ATOM 872 N N . GLY A 1 114 ? -2.269 -8.853 6.271 1.00 93.69 114 GLY A N 1
ATOM 873 C CA . GLY A 1 114 ? -2.604 -9.011 7.685 1.00 93.69 114 GLY A CA 1
ATOM 874 C C . GLY A 1 114 ? -4.062 -8.658 7.967 1.00 93.69 114 GLY A C 1
ATOM 875 O O . GLY A 1 114 ? -4.771 -9.466 8.564 1.00 93.69 114 GLY A O 1
ATOM 876 N N . ALA A 1 115 ? -4.543 -7.517 7.465 1.00 94.31 115 ALA A N 1
ATOM 877 C CA . ALA A 1 115 ? -5.943 -7.115 7.593 1.00 94.31 115 ALA A CA 1
ATOM 878 C C . ALA A 1 115 ? -6.906 -8.156 6.999 1.00 94.31 115 ALA A C 1
ATOM 880 O O . ALA A 1 115 ? -7.873 -8.559 7.643 1.00 94.31 115 ALA A O 1
ATOM 881 N N . LEU A 1 116 ? -6.610 -8.648 5.795 1.00 93.31 116 LEU A N 1
ATOM 882 C CA . LEU A 1 116 ? -7.432 -9.651 5.119 1.00 93.31 116 LEU A CA 1
ATOM 883 C C . LEU A 1 116 ? -7.442 -11.007 5.837 1.00 93.31 116 LEU A C 1
ATOM 885 O O . LEU A 1 116 ? -8.457 -11.703 5.818 1.00 93.31 116 LEU A O 1
ATOM 889 N N . LYS A 1 117 ? -6.330 -11.391 6.471 1.00 93.50 117 LYS A N 1
ATOM 890 C CA . LYS A 1 117 ? -6.251 -12.618 7.274 1.00 93.50 117 LYS A CA 1
ATOM 891 C C . LYS A 1 117 ? -7.013 -12.487 8.589 1.00 93.50 117 LYS A C 1
ATOM 893 O O . LYS A 1 117 ? -7.789 -13.374 8.928 1.00 93.50 117 LYS A O 1
ATOM 898 N N . LEU A 1 118 ? -6.785 -11.394 9.317 1.00 93.25 118 LEU A N 1
ATOM 899 C CA . LEU A 1 118 ? -7.333 -11.186 10.659 1.00 93.25 118 LEU A CA 1
ATOM 900 C C . LEU A 1 118 ? -8.826 -10.854 10.635 1.00 93.25 118 LEU A C 1
ATOM 902 O O . LEU A 1 118 ? -9.583 -11.400 11.430 1.00 93.25 118 LEU A O 1
ATOM 906 N N . TYR A 1 119 ? -9.249 -9.980 9.720 1.00 93.00 119 TYR A N 1
ATOM 907 C CA . TYR A 1 119 ? -10.608 -9.432 9.698 1.00 93.00 119 TYR A CA 1
ATOM 908 C C . TYR A 1 119 ? -11.443 -9.919 8.510 1.00 93.00 119 TYR A C 1
ATOM 910 O O . TYR A 1 119 ? -12.665 -9.904 8.590 1.00 93.00 119 TYR A O 1
ATOM 918 N N . GLY A 1 120 ? -10.804 -10.373 7.426 1.00 87.50 120 GLY A N 1
ATOM 919 C CA . GLY A 1 120 ? -11.480 -10.892 6.228 1.00 87.50 120 GLY A CA 1
ATOM 920 C C . GLY A 1 120 ? -11.542 -12.422 6.138 1.00 87.50 120 GLY A C 1
ATOM 921 O O . GLY A 1 120 ? -11.955 -12.955 5.113 1.00 87.50 120 GLY A O 1
ATOM 922 N N . GLY A 1 121 ? -11.064 -13.153 7.154 1.00 86.31 121 GLY A N 1
ATOM 923 C CA . GLY A 1 121 ? -11.123 -14.621 7.209 1.00 86.31 121 GLY A CA 1
ATOM 924 C C . GLY A 1 121 ? -10.297 -15.361 6.145 1.00 86.31 121 GLY A C 1
ATOM 925 O O . GLY A 1 121 ? -10.452 -16.574 5.970 1.00 86.31 121 GLY A O 1
ATOM 926 N N . ARG A 1 122 ? -9.411 -14.674 5.410 1.00 87.00 122 ARG A N 1
ATOM 927 C CA . ARG A 1 122 ? -8.601 -15.307 4.361 1.00 87.00 122 ARG A CA 1
ATOM 928 C C . ARG A 1 122 ? -7.452 -16.114 4.959 1.00 87.00 122 ARG A C 1
ATOM 930 O O . ARG A 1 122 ? -6.734 -15.661 5.840 1.00 87.00 122 ARG A O 1
ATOM 937 N N . ARG A 1 123 ? -7.197 -17.297 4.394 1.00 84.31 123 ARG A N 1
ATOM 938 C CA . ARG A 1 123 ? -6.050 -18.143 4.786 1.00 84.31 123 ARG A CA 1
ATOM 939 C C . ARG A 1 123 ? -4.712 -17.623 4.255 1.00 84.31 123 ARG A C 1
ATOM 941 O O . ARG A 1 123 ? -3.660 -17.927 4.810 1.00 84.31 123 ARG A O 1
ATOM 948 N N . SER A 1 124 ? -4.742 -16.843 3.180 1.00 84.06 124 SER A N 1
ATOM 949 C CA . SER A 1 124 ? -3.561 -16.300 2.513 1.00 84.06 124 SER A CA 1
ATOM 950 C C . SER A 1 124 ? -3.807 -14.873 2.022 1.00 84.06 124 SER A C 1
ATOM 952 O O . SER A 1 124 ? -4.952 -14.446 1.840 1.00 84.06 124 SER A O 1
ATOM 954 N N . GLY A 1 125 ? -2.707 -14.139 1.823 1.00 84.50 125 GLY A N 1
ATOM 955 C CA . GLY A 1 125 ? -2.733 -12.815 1.203 1.00 84.50 125 GLY A CA 1
ATOM 956 C C . GLY A 1 125 ? -3.236 -12.864 -0.240 1.00 84.50 125 GLY A C 1
ATOM 957 O O . GLY A 1 125 ? -3.518 -13.936 -0.787 1.00 84.50 125 GLY A O 1
ATOM 958 N N . LEU A 1 126 ? -3.348 -11.703 -0.878 1.00 88.38 126 LEU A N 1
ATOM 959 C CA . LEU A 1 126 ? -3.776 -11.668 -2.276 1.00 88.38 126 LEU A CA 1
ATOM 960 C C . LEU A 1 126 ? -2.677 -12.209 -3.209 1.00 88.38 126 LEU A C 1
ATOM 962 O O . LEU A 1 126 ? -1.487 -12.138 -2.867 1.00 88.38 126 LEU A O 1
ATOM 966 N N . PRO A 1 127 ? -3.055 -12.760 -4.380 1.00 90.19 127 PRO A N 1
ATOM 967 C CA . PRO A 1 127 ? -2.093 -13.086 -5.427 1.00 90.19 127 PRO A CA 1
ATOM 968 C C . PRO A 1 127 ? -1.429 -11.813 -5.964 1.00 90.19 127 PRO A C 1
ATOM 970 O O . PRO A 1 127 ? -1.958 -10.710 -5.808 1.00 90.19 127 PRO A O 1
ATOM 973 N N . LEU A 1 128 ? -0.275 -11.974 -6.614 1.00 90.38 128 LEU A N 1
ATOM 974 C CA . LEU A 1 128 ? 0.375 -10.873 -7.322 1.00 90.38 128 LEU A CA 1
ATOM 975 C C . LEU A 1 128 ? -0.535 -10.367 -8.442 1.00 90.38 128 LEU A C 1
ATOM 977 O O . LEU A 1 128 ? -1.127 -11.158 -9.177 1.00 90.38 128 LEU A O 1
ATOM 981 N N . SER A 1 129 ? -0.628 -9.049 -8.568 1.00 88.94 129 SER A N 1
ATOM 982 C CA . SER A 1 129 ? -1.341 -8.417 -9.672 1.00 88.94 129 SER A CA 1
ATOM 983 C C . SER A 1 129 ? -0.523 -8.484 -10.968 1.00 88.94 129 SER A C 1
ATOM 985 O O . SER A 1 129 ? 0.687 -8.733 -10.962 1.00 88.94 129 SER A O 1
ATOM 987 N N . ASP A 1 130 ? -1.170 -8.216 -12.101 1.00 87.19 130 ASP A N 1
ATOM 988 C CA . ASP A 1 130 ? -0.489 -8.030 -13.390 1.00 87.19 130 ASP A CA 1
ATOM 989 C C . ASP A 1 130 ? 0.184 -6.653 -13.526 1.00 87.19 130 ASP A C 1
ATOM 991 O O . ASP A 1 130 ? 0.785 -6.363 -14.562 1.00 87.19 130 ASP A O 1
ATOM 995 N N . VAL A 1 131 ? 0.122 -5.814 -12.485 1.00 88.75 131 VAL A N 1
ATOM 996 C CA . VAL A 1 131 ? 0.742 -4.491 -12.491 1.00 88.75 131 VAL A CA 1
ATOM 997 C C . VAL A 1 131 ? 2.259 -4.620 -12.522 1.00 88.75 131 VAL A C 1
ATOM 999 O O . VAL A 1 131 ? 2.844 -5.421 -11.788 1.00 88.75 131 VAL A O 1
ATOM 1002 N N . ARG A 1 132 ? 2.910 -3.832 -13.378 1.00 90.06 132 ARG A N 1
ATOM 1003 C CA . ARG A 1 132 ? 4.370 -3.793 -13.503 1.00 90.06 132 ARG A CA 1
ATOM 1004 C C . ARG A 1 132 ? 4.886 -2.360 -13.521 1.00 90.06 132 ARG A C 1
ATOM 1006 O O . ARG A 1 132 ? 4.257 -1.473 -14.091 1.00 90.06 132 ARG A O 1
ATOM 1013 N N . LEU A 1 133 ? 6.045 -2.153 -12.911 1.00 90.44 133 LEU A N 1
ATOM 1014 C CA . LEU A 1 133 ? 6.803 -0.906 -12.938 1.00 90.44 133 LEU A CA 1
ATOM 1015 C C . LEU A 1 133 ? 7.766 -0.903 -14.128 1.00 90.44 133 LEU A C 1
ATOM 1017 O O . LEU A 1 133 ? 8.260 -1.956 -14.536 1.00 90.44 133 LEU A O 1
ATOM 1021 N N . ASN A 1 134 ? 8.085 0.271 -14.664 1.00 89.06 134 ASN A N 1
ATOM 1022 C CA . ASN A 1 134 ? 9.125 0.385 -15.683 1.00 89.06 134 ASN A CA 1
ATOM 1023 C C . ASN A 1 134 ? 10.512 0.052 -15.091 1.00 89.06 134 ASN A C 1
ATOM 1025 O O . ASN A 1 134 ? 10.971 0.732 -14.169 1.00 89.06 134 ASN A O 1
ATOM 1029 N N . ALA A 1 135 ? 11.210 -0.958 -15.630 1.00 87.12 135 ALA A N 1
ATOM 1030 C CA . ALA A 1 135 ? 12.559 -1.327 -15.181 1.00 87.12 135 ALA A CA 1
ATOM 1031 C C . ALA A 1 135 ? 13.565 -0.168 -15.249 1.00 87.12 135 ALA A C 1
ATOM 1033 O O . ALA A 1 135 ? 14.437 -0.078 -14.385 1.00 87.12 135 ALA A O 1
ATOM 1034 N N . ALA A 1 136 ? 13.417 0.756 -16.205 1.00 87.44 136 ALA A N 1
ATOM 1035 C CA . ALA A 1 136 ? 14.288 1.929 -16.317 1.00 87.44 136 ALA A CA 1
ATOM 1036 C C . ALA A 1 136 ? 14.216 2.847 -15.079 1.00 87.44 136 ALA A C 1
ATOM 1038 O O . ALA A 1 136 ? 15.154 3.587 -14.789 1.00 87.44 136 ALA A O 1
ATOM 1039 N N . GLN A 1 137 ? 13.118 2.783 -14.317 1.00 89.94 137 GLN A N 1
ATOM 1040 C CA . GLN A 1 137 ? 12.903 3.576 -13.105 1.00 89.94 137 GLN A CA 1
ATOM 1041 C C . GLN A 1 137 ? 13.287 2.832 -11.821 1.00 89.94 137 GLN A C 1
ATOM 1043 O O . GLN A 1 137 ? 13.161 3.390 -10.730 1.00 89.94 137 GLN A O 1
ATOM 1048 N N . ARG A 1 138 ? 13.816 1.606 -11.917 1.00 89.75 138 ARG A N 1
ATOM 1049 C CA . ARG A 1 138 ? 14.303 0.843 -10.760 1.00 89.75 138 ARG A CA 1
ATOM 1050 C C . ARG A 1 138 ? 15.308 1.621 -9.893 1.00 89.75 138 ARG A C 1
ATOM 1052 O O . ARG A 1 138 ? 15.109 1.635 -8.680 1.00 89.75 138 ARG A O 1
ATOM 1059 N N . PRO A 1 139 ? 16.302 2.351 -10.444 1.00 89.56 139 PRO A N 1
ATOM 1060 C CA . PRO A 1 139 ? 17.211 3.149 -9.619 1.00 89.56 139 PRO A CA 1
ATOM 1061 C C . PRO A 1 139 ? 16.502 4.247 -8.809 1.00 89.56 139 PRO A C 1
ATOM 1063 O O . PRO A 1 139 ? 16.969 4.622 -7.736 1.00 89.56 139 PRO A O 1
ATOM 1066 N N . LEU A 1 140 ? 15.372 4.776 -9.299 1.00 89.88 140 LEU A N 1
ATOM 1067 C CA . LEU A 1 140 ? 14.566 5.753 -8.558 1.00 89.88 140 LEU A CA 1
ATOM 1068 C C . LEU A 1 140 ? 13.843 5.093 -7.382 1.00 89.88 140 LEU A C 1
ATOM 1070 O O . LEU A 1 140 ? 13.833 5.651 -6.289 1.00 89.88 140 LEU A O 1
ATOM 1074 N N . VAL A 1 141 ? 13.285 3.897 -7.593 1.00 90.06 141 VAL A N 1
ATOM 1075 C CA . VAL A 1 141 ? 12.631 3.108 -6.537 1.00 90.06 141 VAL A CA 1
ATOM 1076 C C . VAL A 1 141 ? 13.632 2.711 -5.454 1.00 90.06 141 VAL A C 1
ATOM 1078 O O . VAL A 1 141 ? 13.355 2.880 -4.270 1.00 90.06 141 VAL A O 1
ATOM 1081 N N . GLU A 1 142 ? 14.820 2.250 -5.845 1.00 89.69 142 GLU A N 1
ATOM 1082 C CA . GLU A 1 142 ? 15.899 1.890 -4.918 1.00 89.69 142 GLU A CA 1
ATOM 1083 C C . GLU A 1 142 ? 16.348 3.083 -4.070 1.00 89.69 142 GLU A C 1
ATOM 1085 O O . GLU A 1 142 ? 16.516 2.956 -2.858 1.00 89.69 142 GLU A O 1
ATOM 1090 N N . ARG A 1 143 ? 16.481 4.266 -4.682 1.00 88.75 143 ARG A N 1
ATOM 1091 C CA . ARG A 1 143 ? 16.778 5.505 -3.949 1.00 88.75 143 ARG A CA 1
ATOM 1092 C C . ARG A 1 143 ? 15.650 5.895 -3.001 1.00 88.75 143 ARG A C 1
ATOM 1094 O O . ARG A 1 143 ? 15.931 6.288 -1.875 1.00 88.75 143 ARG A O 1
ATOM 1101 N N . PHE A 1 144 ? 14.396 5.780 -3.436 1.00 88.50 144 PHE A N 1
ATOM 1102 C CA . PHE A 1 144 ? 13.232 6.117 -2.616 1.00 88.50 144 PHE A CA 1
ATOM 1103 C C . PHE A 1 144 ? 13.114 5.207 -1.386 1.00 88.50 144 PHE A C 1
ATOM 1105 O O . PHE A 1 144 ? 12.822 5.677 -0.290 1.00 88.50 144 PHE A O 1
ATOM 1112 N N . LEU A 1 145 ? 13.387 3.913 -1.555 1.00 87.25 145 LEU A N 1
ATOM 1113 C CA . LEU A 1 145 ? 13.321 2.917 -0.487 1.00 87.25 145 LEU A CA 1
ATOM 1114 C C . LEU A 1 145 ? 14.624 2.777 0.308 1.00 87.25 145 LEU A C 1
ATOM 1116 O O . LEU A 1 145 ? 14.679 1.909 1.171 1.00 87.25 145 LEU A O 1
ATOM 1120 N N . ALA A 1 146 ? 15.652 3.589 0.038 1.00 77.38 146 ALA A N 1
ATOM 1121 C CA . ALA A 1 146 ? 17.004 3.448 0.583 1.00 77.38 146 ALA A CA 1
ATOM 1122 C C . ALA A 1 146 ? 17.029 2.983 2.056 1.00 77.38 146 ALA A C 1
ATOM 1124 O O . ALA A 1 146 ? 16.547 3.673 2.953 1.00 77.38 146 ALA A O 1
ATOM 1125 N N . GLY A 1 147 ? 17.592 1.791 2.292 1.00 70.38 147 GLY A N 1
ATOM 1126 C CA . GLY A 1 147 ? 17.640 1.144 3.611 1.00 70.38 147 GLY A CA 1
ATOM 1127 C C . GLY A 1 147 ? 16.476 0.191 3.927 1.00 70.38 147 GLY A C 1
ATOM 1128 O O . GLY A 1 147 ? 16.447 -0.378 5.015 1.00 70.38 147 GLY A O 1
ATOM 1129 N N . ARG A 1 148 ? 15.535 -0.014 2.998 1.00 76.12 148 ARG A N 1
ATOM 1130 C CA . ARG A 1 148 ? 14.428 -0.984 3.076 1.00 76.12 148 ARG A CA 1
ATOM 1131 C C . ARG A 1 148 ? 14.558 -2.046 1.976 1.00 76.12 148 ARG A C 1
ATOM 1133 O O . ARG A 1 148 ? 15.253 -1.804 0.986 1.00 76.12 148 ARG A O 1
ATOM 1140 N N . PRO A 1 149 ? 13.895 -3.211 2.117 1.00 76.94 149 PRO A N 1
ATOM 1141 C CA . PRO A 1 149 ? 13.780 -4.165 1.019 1.00 76.94 149 PRO A CA 1
ATOM 1142 C C . PRO A 1 149 ? 13.229 -3.480 -0.237 1.00 76.94 149 PRO A C 1
ATOM 1144 O O . PRO A 1 149 ? 12.322 -2.651 -0.168 1.00 76.94 149 PRO A O 1
ATOM 1147 N N . VAL A 1 150 ? 13.828 -3.805 -1.379 1.00 84.00 150 VAL A N 1
ATOM 1148 C CA . VAL A 1 150 ? 13.468 -3.263 -2.694 1.00 84.00 150 VAL A CA 1
ATOM 1149 C C . VAL A 1 150 ? 12.544 -4.261 -3.388 1.00 84.00 150 VAL A C 1
ATOM 1151 O O . VAL A 1 150 ? 12.779 -5.465 -3.260 1.00 84.00 150 VAL A O 1
ATOM 1154 N N . PRO A 1 151 ? 11.548 -3.795 -4.167 1.00 82.56 151 PRO A N 1
ATOM 1155 C CA . PRO A 1 151 ? 10.678 -4.679 -4.910 1.00 82.56 151 PRO A CA 1
ATOM 1156 C C . PRO A 1 151 ? 11.426 -5.692 -5.768 1.00 82.56 151 PRO A C 1
ATOM 1158 O O . PRO A 1 151 ? 12.410 -5.362 -6.441 1.00 82.56 151 PRO A O 1
ATOM 1161 N N . ALA A 1 152 ? 10.936 -6.930 -5.764 1.00 81.31 152 ALA A N 1
ATOM 1162 C CA . ALA A 1 152 ? 11.542 -8.022 -6.512 1.00 81.31 152 ALA A CA 1
ATOM 1163 C C . ALA A 1 152 ? 11.515 -7.754 -8.028 1.00 81.31 152 ALA A C 1
ATOM 1165 O O . ALA A 1 152 ? 10.673 -7.019 -8.541 1.00 81.31 152 ALA A O 1
ATOM 1166 N N . SER A 1 153 ? 12.406 -8.398 -8.791 1.00 78.44 153 SER A N 1
ATOM 1167 C CA . SER A 1 153 ? 12.480 -8.197 -10.249 1.00 78.44 153 SER A CA 1
ATOM 1168 C C . SER A 1 153 ? 11.174 -8.534 -10.983 1.00 78.44 153 SER A C 1
ATOM 1170 O O . SER A 1 153 ? 10.916 -7.968 -12.039 1.00 78.44 153 SER A O 1
ATOM 1172 N N . ILE A 1 154 ? 10.319 -9.386 -10.400 1.00 75.06 154 ILE A N 1
ATOM 1173 C CA . ILE A 1 154 ? 8.982 -9.706 -10.923 1.00 75.06 154 ILE A CA 1
ATOM 1174 C C . ILE A 1 154 ? 8.036 -8.494 -10.964 1.00 75.06 154 ILE A C 1
ATOM 1176 O O . ILE A 1 154 ? 7.118 -8.478 -11.782 1.00 75.06 154 ILE A O 1
ATOM 1180 N N . SER A 1 155 ? 8.277 -7.477 -10.131 1.00 79.56 155 SER A N 1
ATOM 1181 C CA . SER A 1 155 ? 7.509 -6.229 -10.087 1.00 79.56 155 SER A CA 1
ATOM 1182 C C . SER A 1 155 ? 7.788 -5.323 -11.285 1.00 79.56 155 SER A C 1
ATOM 1184 O O . SER A 1 155 ? 7.040 -4.373 -11.509 1.00 79.56 155 SER A O 1
ATOM 1186 N N . TYR A 1 156 ? 8.842 -5.593 -12.063 1.00 81.25 156 TYR A N 1
ATOM 1187 C CA . TYR A 1 156 ? 9.260 -4.767 -13.191 1.00 81.25 156 TYR A CA 1
ATOM 1188 C C . TYR A 1 156 ? 8.933 -5.442 -14.527 1.00 81.25 156 TYR A C 1
ATOM 1190 O O . TYR A 1 156 ? 9.121 -6.645 -14.705 1.00 81.25 156 TYR A O 1
ATOM 1198 N N . ALA A 1 157 ? 8.443 -4.658 -15.483 1.00 77.69 157 ALA A N 1
ATOM 1199 C CA . ALA A 1 157 ? 8.437 -5.031 -16.893 1.00 77.69 157 ALA A CA 1
ATOM 1200 C C . ALA A 1 157 ? 9.788 -4.638 -17.511 1.00 77.69 157 ALA A C 1
ATOM 1202 O O . ALA A 1 157 ? 10.466 -3.764 -16.972 1.00 77.69 157 ALA A O 1
ATOM 1203 N N . GLY A 1 158 ? 10.183 -5.272 -18.625 1.00 73.25 158 GLY A N 1
ATOM 1204 C CA . GLY A 1 158 ? 11.380 -4.880 -19.391 1.00 73.25 158 GLY A CA 1
ATOM 1205 C C . GLY A 1 158 ? 11.346 -3.410 -19.836 1.00 73.25 158 GLY A C 1
ATOM 1206 O O . GLY A 1 158 ? 10.408 -2.692 -19.504 1.00 73.25 158 GLY A O 1
ATOM 1207 N N . GLU A 1 159 ? 12.354 -2.942 -20.579 1.00 64.25 159 GLU A N 1
ATOM 1208 C CA . GLU A 1 159 ? 12.399 -1.538 -21.019 1.00 64.25 159 GLU A CA 1
ATOM 1209 C C . GLU A 1 159 ? 11.092 -1.123 -21.705 1.00 64.25 159 GLU A C 1
ATOM 1211 O O . GLU A 1 159 ? 10.739 -1.607 -22.782 1.00 64.25 159 GLU A O 1
ATOM 1216 N N . MET A 1 160 ? 10.354 -0.232 -21.040 1.00 67.62 160 MET A N 1
ATOM 1217 C CA . MET A 1 160 ? 9.137 0.352 -21.577 1.00 67.62 160 MET A CA 1
ATOM 1218 C C . MET A 1 160 ? 9.471 1.762 -22.052 1.00 67.62 160 MET A C 1
ATOM 1220 O O . MET A 1 160 ? 10.114 2.508 -21.300 1.00 67.62 160 MET A O 1
ATOM 1224 N N . PRO A 1 161 ? 9.020 2.174 -23.251 1.00 63.88 161 PRO A N 1
ATOM 1225 C CA . PRO A 1 161 ? 9.082 3.578 -23.617 1.00 63.88 161 PRO A CA 1
ATOM 1226 C C . PRO A 1 161 ? 8.350 4.395 -22.540 1.00 63.88 161 PRO A C 1
ATOM 1228 O O . PRO A 1 161 ? 7.307 3.943 -22.048 1.00 63.88 161 PRO A O 1
ATOM 1231 N N . PRO A 1 162 ? 8.890 5.563 -22.148 1.00 63.19 162 PRO A N 1
ATOM 1232 C CA . PRO A 1 162 ? 8.287 6.380 -21.107 1.00 63.19 162 PRO A CA 1
ATOM 1233 C C . PRO A 1 162 ? 6.840 6.690 -21.471 1.00 63.19 162 PRO A C 1
ATOM 1235 O O . PRO A 1 162 ? 6.499 6.847 -22.654 1.00 63.19 162 PRO A O 1
ATOM 1238 N N . ALA A 1 163 ? 5.977 6.762 -20.460 1.00 63.16 163 ALA A N 1
ATOM 1239 C CA . ALA A 1 163 ? 4.584 7.079 -20.708 1.00 63.16 163 ALA A CA 1
ATOM 1240 C C . ALA A 1 163 ? 4.492 8.421 -21.449 1.00 63.16 163 ALA A C 1
ATOM 1242 O O . ALA A 1 163 ? 5.195 9.380 -21.116 1.00 63.16 163 ALA A O 1
ATOM 1243 N N . ARG A 1 164 ? 3.638 8.497 -22.482 1.00 57.97 164 ARG A N 1
ATOM 1244 C CA . ARG A 1 164 ? 3.448 9.758 -23.211 1.00 57.97 164 ARG A CA 1
ATOM 1245 C C . ARG A 1 164 ? 3.067 10.840 -22.196 1.00 57.97 164 ARG A C 1
ATOM 1247 O O . ARG A 1 164 ? 2.164 10.593 -21.389 1.00 57.97 164 ARG A O 1
ATOM 1254 N N . PRO A 1 165 ? 3.722 12.016 -22.216 1.00 50.50 165 PRO A N 1
ATOM 1255 C CA . PRO A 1 165 ? 3.338 13.100 -21.331 1.00 50.50 165 PRO A CA 1
ATOM 1256 C C . P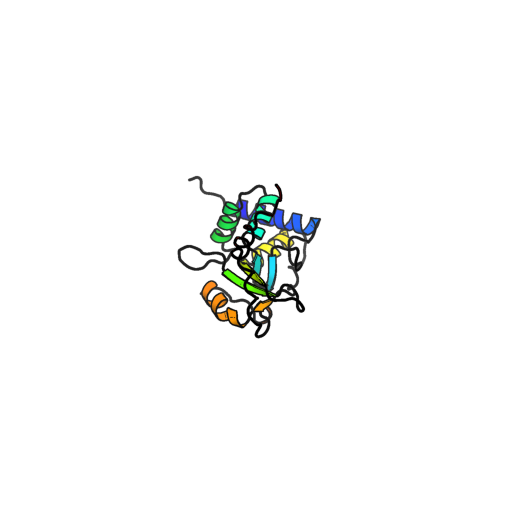RO A 1 165 ? 1.852 13.387 -21.545 1.00 50.50 165 PRO A C 1
ATOM 1258 O O . PRO A 1 165 ? 1.376 13.411 -22.684 1.00 50.50 165 PRO A O 1
ATOM 1261 N N . ALA A 1 166 ? 1.113 13.549 -20.444 1.00 47.72 166 ALA A N 1
ATOM 1262 C CA . ALA A 1 166 ? -0.281 13.963 -20.515 1.00 47.72 166 ALA A CA 1
ATOM 1263 C C . ALA A 1 166 ? -0.369 15.218 -21.404 1.00 47.72 166 ALA A C 1
ATOM 1265 O O . ALA A 1 166 ? 0.503 16.087 -21.280 1.00 47.72 166 ALA A O 1
ATOM 1266 N N . PRO A 1 167 ? -1.364 15.328 -22.305 1.00 43.59 167 PRO A N 1
ATOM 1267 C CA . PRO A 1 167 ? -1.529 16.536 -23.098 1.00 43.59 167 PRO A CA 1
ATOM 1268 C C . PRO A 1 167 ? -1.639 17.715 -22.132 1.00 43.59 167 PRO A C 1
ATOM 1270 O O . PRO A 1 167 ? -2.523 17.749 -21.274 1.00 43.59 167 PRO A O 1
ATOM 1273 N N . SER A 1 168 ? -0.685 18.638 -22.219 1.00 43.28 168 SER A N 1
ATOM 1274 C CA . SER A 1 168 ? -0.647 19.812 -21.363 1.00 43.28 168 SER A CA 1
ATOM 1275 C C . SER A 1 168 ? -1.946 20.597 -21.548 1.00 43.28 168 SER A C 1
ATOM 1277 O O . SER A 1 168 ? -2.371 20.895 -22.666 1.00 43.28 168 SER A O 1
ATOM 1279 N N . ALA A 1 169 ? -2.588 20.958 -20.438 1.00 47.81 169 ALA A N 1
ATOM 1280 C CA . ALA A 1 169 ? -3.822 21.742 -20.434 1.00 47.81 169 ALA A CA 1
ATOM 1281 C C . ALA A 1 169 ? -3.654 23.174 -21.002 1.00 47.81 169 ALA A C 1
ATOM 1283 O O . ALA A 1 169 ? -4.616 23.936 -21.035 1.00 47.81 169 ALA A O 1
ATOM 1284 N N . SER A 1 170 ? -2.472 23.544 -21.510 1.00 48.00 170 SER A N 1
ATOM 1285 C CA . SER A 1 170 ? -2.190 24.867 -22.083 1.00 48.00 170 SER A CA 1
ATOM 1286 C C . SER A 1 170 ? -2.579 25.038 -23.557 1.00 48.00 170 SER A C 1
ATOM 1288 O O . SER A 1 170 ? -2.409 26.127 -24.094 1.00 48.00 170 SER A O 1
ATOM 1290 N N . ALA A 1 171 ? -3.137 24.026 -24.231 1.00 45.22 171 ALA A N 1
ATOM 1291 C CA . ALA A 1 171 ? -3.498 24.144 -25.652 1.00 45.22 171 ALA A CA 1
ATOM 1292 C C . ALA A 1 171 ? -4.948 24.602 -25.932 1.00 45.22 171 ALA A C 1
ATOM 1294 O O . ALA A 1 171 ? -5.317 24.756 -27.093 1.00 45.22 171 ALA A O 1
ATOM 1295 N N . LYS A 1 172 ? -5.790 24.845 -24.912 1.00 42.44 172 LYS A N 1
ATOM 1296 C CA . LYS A 1 172 ? -7.203 25.247 -25.116 1.00 42.44 172 LYS A CA 1
ATOM 1297 C C . L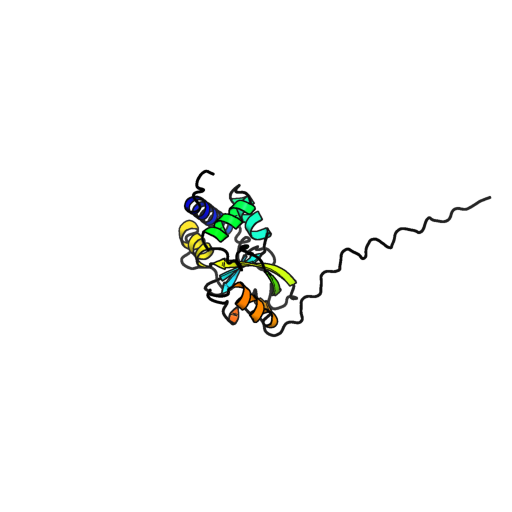YS A 1 172 ? -7.504 26.751 -25.012 1.00 42.44 172 LYS A C 1
ATOM 1299 O O . LYS A 1 172 ? -8.659 27.129 -25.167 1.00 42.44 172 LYS A O 1
ATOM 1304 N N . ALA A 1 173 ? -6.504 27.615 -24.822 1.00 45.69 173 ALA A N 1
ATOM 1305 C CA . ALA A 1 173 ? -6.722 29.065 -24.695 1.00 45.69 173 ALA A CA 1
ATOM 1306 C C . ALA A 1 173 ? -6.507 29.885 -25.989 1.00 45.69 173 ALA A C 1
ATOM 1308 O O . ALA A 1 173 ? -6.728 31.091 -25.980 1.00 45.69 173 ALA A O 1
ATOM 1309 N N . GLN A 1 174 ? -6.131 29.274 -27.118 1.00 48.34 174 GLN A N 1
ATOM 1310 C CA . GLN A 1 174 ? -5.974 29.980 -28.404 1.00 48.34 174 GLN A CA 1
ATOM 1311 C C . GLN A 1 174 ? -6.933 29.441 -29.470 1.00 48.34 174 GLN A C 1
ATOM 1313 O O . GLN A 1 174 ? -6.519 28.949 -30.511 1.00 48.34 174 GLN A O 1
ATOM 1318 N N . ALA A 1 175 ? -8.239 29.501 -29.208 1.00 47.38 175 ALA A N 1
ATOM 1319 C CA . ALA A 1 175 ? -9.245 29.253 -30.245 1.00 47.38 175 ALA A CA 1
ATOM 1320 C C . ALA A 1 175 ? -10.590 29.939 -29.951 1.00 47.38 175 ALA A C 1
ATOM 1322 O O . ALA A 1 175 ? -11.640 29.371 -30.222 1.00 47.38 175 ALA A O 1
ATOM 1323 N N . VAL A 1 176 ? -10.595 31.154 -29.391 1.00 51.75 176 VAL A N 1
ATOM 1324 C CA . VAL A 1 176 ? -11.823 31.968 -29.305 1.00 51.75 176 VAL A CA 1
ATOM 1325 C C . VAL A 1 176 ? -11.494 33.433 -29.594 1.00 51.75 176 VAL A C 1
ATOM 1327 O O . VAL A 1 176 ? -11.396 34.252 -28.692 1.00 51.75 176 VAL A O 1
ATOM 1330 N N . ALA A 1 177 ? -11.303 33.760 -30.872 1.00 47.56 177 ALA A N 1
ATOM 1331 C CA . ALA A 1 177 ? -11.461 35.122 -31.389 1.00 47.56 177 ALA A CA 1
ATOM 1332 C C . ALA A 1 177 ? -11.660 35.095 -32.915 1.00 47.56 177 ALA A C 1
ATOM 1334 O O . ALA A 1 177 ? -10.782 35.456 -33.693 1.00 47.56 177 ALA A O 1
ATOM 1335 N N . LYS A 1 178 ? -12.843 34.667 -33.358 1.00 55.97 178 LYS A N 1
ATOM 1336 C CA . LYS A 1 178 ? -13.426 35.145 -34.619 1.00 55.97 178 LYS A CA 1
ATOM 1337 C C . LYS A 1 178 ? -14.836 35.650 -34.314 1.00 55.97 178 LYS A C 1
ATOM 1339 O O . LYS A 1 178 ? -15.753 34.832 -34.242 1.00 55.97 178 LYS A O 1
ATOM 1344 N N . PRO A 1 179 ? -15.040 36.961 -34.106 1.00 45.16 179 PRO A N 1
ATOM 1345 C CA . PRO A 1 179 ? -16.371 37.536 -34.165 1.00 45.16 179 PRO A CA 1
ATOM 1346 C C . PRO A 1 179 ? -16.817 37.566 -35.624 1.00 45.16 179 PRO A C 1
ATOM 1348 O O . PRO A 1 179 ? -16.057 37.921 -36.526 1.00 45.16 179 PRO A O 1
ATOM 1351 N N . GLY A 1 180 ? -18.043 37.105 -35.830 1.00 44.34 180 GLY A N 1
ATOM 1352 C CA . GLY A 1 180 ? -18.630 36.859 -37.129 1.00 44.34 180 GLY A CA 1
ATOM 1353 C C . GLY A 1 180 ? -18.942 38.111 -37.940 1.00 44.34 180 GLY A C 1
ATOM 1354 O O . GLY A 1 180 ? -19.039 39.233 -37.450 1.00 44.34 180 GLY A O 1
ATOM 1355 N N . ALA A 1 181 ? -19.159 37.841 -39.220 1.00 51.00 181 ALA A N 1
ATOM 1356 C CA . ALA A 1 181 ? -19.798 38.721 -40.174 1.00 51.00 181 ALA A CA 1
ATOM 1357 C C . ALA A 1 181 ? -21.243 39.079 -39.772 1.00 51.00 181 ALA A C 1
ATOM 1359 O O . ALA A 1 181 ? -21.986 38.215 -39.307 1.00 51.00 181 ALA A O 1
ATOM 1360 N N . ARG A 1 182 ? -21.650 40.324 -40.059 1.00 44.50 182 ARG A N 1
ATOM 1361 C CA . ARG A 1 182 ? -23.014 40.789 -40.420 1.00 44.50 182 ARG A CA 1
ATOM 1362 C C . ARG A 1 182 ? -22.873 42.242 -40.922 1.00 44.50 182 ARG A C 1
ATOM 1364 O O . ARG A 1 182 ? -22.443 43.087 -40.158 1.00 44.50 182 ARG A O 1
ATOM 1371 N N . ILE A 1 183 ? -22.884 42.519 -42.231 1.00 50.94 183 ILE A N 1
ATOM 1372 C CA . ILE A 1 183 ? -24.015 42.668 -43.178 1.00 50.94 183 ILE A CA 1
ATOM 1373 C C . ILE A 1 183 ? -24.842 43.963 -42.980 1.00 50.94 183 ILE A C 1
ATOM 1375 O O . ILE A 1 183 ? -25.514 44.100 -41.964 1.00 50.94 183 ILE A O 1
ATOM 1379 N N . ARG A 1 184 ? -24.917 44.739 -44.088 1.00 43.72 184 ARG A N 1
ATOM 1380 C CA . ARG A 1 184 ? -25.887 45.791 -44.510 1.00 43.72 184 ARG A CA 1
ATOM 1381 C C . ARG A 1 184 ? -25.762 47.155 -43.803 1.00 43.72 184 ARG A C 1
ATOM 1383 O O . ARG A 1 184 ? -25.619 47.200 -42.595 1.00 43.72 184 ARG A O 1
ATOM 1390 N N . ARG A 1 185 ? -25.833 48.293 -44.501 1.00 49.53 185 ARG A N 1
ATOM 1391 C CA . ARG A 1 185 ? -26.627 48.650 -45.690 1.00 49.53 185 ARG A CA 1
ATOM 1392 C C . ARG A 1 185 ? -25.950 49.770 -46.475 1.00 49.53 185 ARG A C 1
ATOM 1394 O O . ARG A 1 185 ? -25.269 50.581 -45.816 1.00 49.53 185 ARG A O 1
#

Secondary structure (DSSP, 8-state):
-----HHHHHHHHHHHHHHHHHHHS-SBS-TTT-SEEE-SSSEEEEETTHHHHHHHHHHT--HHHHHHHHHHTTSB--BTTTTB--EEEEEESSTTSPPEEEEEEEEEHHHHHHHHHHTS--SS-PPPPS-EEEGGGHHHHHHHTTTSPPPPGGGEES-PPPPPPPPPGGGSSSS---PPP----

pLDDT: mean 83.22, std 15.57, range [42.44, 96.25]

Sequence (185 aa):
MPLNDYSALLERLQRALALAFDQSGEFLNRPGSSSAFKIDPDFYLAILPQFAEDLSFLTGILAETVTETLVLTGNLATYGPERICSLRLDVLLSRSGSPRPLQVGFLQAGFVDGALKLYGGRRSGLPLSDVRLNAAQRPLVERFLAGRPVPASISYAGEMPPARPAPSASAKAQAVAKPGARIRR